Protein AF-0000000080278303 (afdb_homodimer)

Organism: Amycolatopsis orientalis (NCBI:txid31958)

InterPro domains:
  IPR006683 Thioesterase domain [PF03061] (23-104)
  IPR006684 Acyl-CoA thioester hydrolase YbgC/YbaW family [PIRSF003230] (6-136)
  IPR006684 Acyl-CoA thioester hydrolase YbgC/YbaW family [TIGR00051] (12-124)
  IPR029069 HotDog domain superfamily [SSF54637] (7-138)
  IPR050563 4-hydroxybenzoyl-CoA thioesterase [PTHR31793] (6-135)

Solvent-accessible surface area (backbone atoms only — not comparable to full-atom values): 15427 Å² total; per-residue (Å²): 126,84,73,81,82,75,59,80,42,72,40,76,44,66,40,50,70,86,51,35,42,98,86,59,27,50,37,79,33,52,56,52,49,52,52,51,55,43,49,48,53,48,30,28,72,75,50,66,26,60,70,46,23,49,74,55,40,56,30,71,43,74,41,31,41,38,37,40,52,71,44,87,50,40,62,70,38,61,34,35,38,33,33,34,72,68,42,79,58,81,44,34,35,30,36,36,36,39,35,23,48,83,91,44,69,22,32,39,36,42,34,34,33,32,27,18,36,83,84,76,66,42,80,34,66,50,43,69,70,46,49,50,60,57,54,68,64,44,74,80,71,81,126,125,85,74,81,82,74,59,79,43,71,40,77,45,66,40,50,71,87,51,35,43,99,87,61,26,51,37,78,34,53,56,52,51,51,53,51,53,43,49,47,53,46,30,28,73,75,49,67,26,62,70,46,24,47,72,55,41,55,30,72,43,74,41,32,41,38,38,41,51,70,45,87,50,40,64,70,38,62,34,35,39,34,33,34,73,68,43,77,57,83,45,35,35,31,37,37,34,39,35,22,48,82,90,43,69,21,32,39,37,41,32,35,33,31,26,20,36,83,85,77,66,42,82,33,66,49,42,67,70,45,50,49,59,58,56,68,64,45,74,78,71,80,125

Nearest PDB structures (foldseek):
  1z54-assembly1_C  TM=9.390E-01  e=2.830E-10  Thermus thermophilus HB8
  2egi-assembly1_C  TM=9.374E-01  e=1.327E-09  Aquifex aeolicus
  2egi-assembly1_A  TM=9.167E-01  e=1.767E-09  Aquifex aeolicus
  2gf6-assembly2_C  TM=8.754E-01  e=1.327E-09  Saccharolobus solfataricus
  2gf6-assembly1_A  TM=8.863E-01  e=1.981E-09  Saccharolobus solfataricus

pLDDT: mean 94.55, std 10.02, range [37.84, 98.94]

Secondary structure (DSSP, 8-state):
---PPPPSEEEEEEPPGGGB-TTSSB-TTHHHHHHHHHHHHHHHHHHSSHHHHHHTT-EEEEEEEEEEE-S---TT-EEEEEEEEEEE-SSEEEEEEEEEETTEEEEEEEEEEEEE-TTT--B-PPPHHHHHHHHTTS-----/---PPPPSEEEEEEPPGGGB-TTSSB-TTHHHHHHHHHHHHHHHHHHSSHHHHHHTT-EEEEEEEEEEE-S---TT-EEEEEEEEEEE-SSEEEEEEEEEETTEEEEEEEEEEEEE-TTT--B-PPPHHHHHHHHTTS-----

Foldseek 3Di:
DPPDQDFLDKDKDAAAAVQADPVQFGDPVCVVVVVVVVVQVSCCSLQVGPVRCVVQQFDKDWDDKDKDFDATHHHRAMWIKTKAWDADDQFKTKIWIFIDRVVRGGMIMIIIIGRAGPVPRHGDGGPPSSSVSVVVRDPDPDD/DPPDQDFLDKDKDAAAAVQADPVQFGDPVCVVVVVVVVVQVSCCSLQVGPVRCVVQQFDKDWDDKDKDFDATHHHRAMWIKTKAWDADDQFKTKIWIFIDRVVRGGMIMIIIIGRAGPVPRHGDGGDPSSSVSSVVRDPDDPD

Structure (mmCIF, N/CA/C/O backbone):
data_AF-0000000080278303-model_v1
#
loop_
_entity.id
_entity.type
_entity.pdbx_description
1 polymer '4-hydroxybenzoyl-CoA thioesterase'
#
loop_
_atom_site.group_PDB
_atom_site.id
_atom_site.type_symbol
_atom_site.label_atom_id
_atom_site.label_alt_id
_atom_site.label_comp_id
_atom_site.label_asym_id
_atom_site.label_entity_id
_atom_site.label_seq_id
_atom_site.pdbx_PDB_ins_code
_atom_site.Cartn_x
_atom_site.Cartn_y
_atom_site.Cartn_z
_atom_site.occupancy
_atom_site.B_iso_or_equiv
_atom_site.auth_seq_id
_atom_site.auth_comp_id
_atom_site.auth_asym_id
_atom_site.auth_atom_id
_atom_site.pdbx_PDB_model_num
ATOM 1 N N . MET A 1 1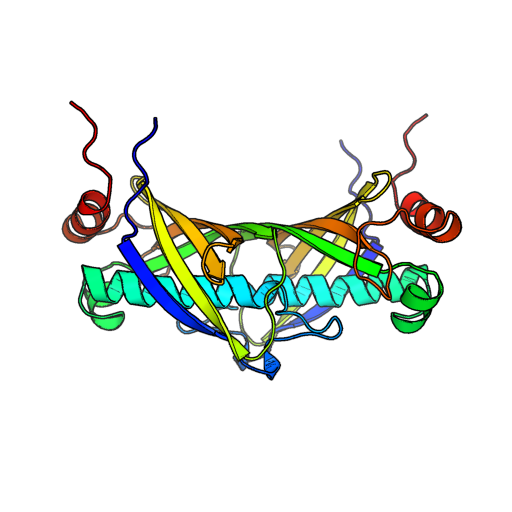 ? 23.609 -18.297 12.891 1 37.84 1 MET A N 1
ATOM 2 C CA . MET A 1 1 ? 23.375 -17.172 11.984 1 37.84 1 MET A CA 1
ATOM 3 C C . MET A 1 1 ? 22.328 -17.531 10.945 1 37.84 1 MET A C 1
ATOM 5 O O . MET A 1 1 ? 22.391 -18.578 10.312 1 37.84 1 MET A O 1
ATOM 9 N N . THR A 1 2 ? 21.156 -17.062 11.086 1 54.25 2 THR A N 1
ATOM 10 C CA . THR A 1 2 ? 20.062 -17.516 10.227 1 54.25 2 THR A CA 1
ATOM 11 C C . THR A 1 2 ? 20.453 -17.406 8.758 1 54.25 2 THR A C 1
ATOM 13 O O . THR A 1 2 ? 20.969 -16.375 8.32 1 54.25 2 THR A O 1
ATOM 16 N N . GLU A 1 3 ? 20.828 -18.406 8.094 1 58.62 3 GLU A N 1
ATOM 17 C CA . GLU A 1 3 ? 21.203 -18.453 6.68 1 58.62 3 GLU A CA 1
ATOM 18 C C . GLU A 1 3 ? 20.344 -17.5 5.859 1 58.62 3 GLU A C 1
ATOM 20 O O . GLU A 1 3 ? 19.141 -17.359 6.109 1 58.62 3 GLU A O 1
ATOM 25 N N . PRO A 1 4 ? 21.031 -16.562 5.098 1 75.19 4 PRO A N 1
ATOM 26 C CA . PRO A 1 4 ? 20.297 -15.602 4.277 1 75.19 4 PRO A CA 1
ATOM 27 C C . PRO A 1 4 ? 19.25 -16.266 3.377 1 75.19 4 PRO A C 1
ATOM 29 O O . PRO A 1 4 ? 19.484 -17.375 2.879 1 75.19 4 PRO A O 1
ATOM 32 N N . ARG A 1 5 ? 18.047 -15.844 3.408 1 81.88 5 ARG A N 1
ATOM 33 C CA . ARG A 1 5 ? 16.969 -16.359 2.553 1 81.88 5 ARG A CA 1
ATOM 34 C C . ARG A 1 5 ? 17.297 -16.125 1.08 1 81.88 5 ARG A C 1
ATOM 36 O O . ARG A 1 5 ? 17.734 -15.047 0.693 1 81.88 5 ARG A O 1
ATOM 43 N N . LYS A 1 6 ? 17.234 -17.172 0.305 1 89.31 6 LYS A N 1
ATOM 44 C CA . LYS A 1 6 ? 17.422 -17.031 -1.137 1 89.31 6 LYS A CA 1
ATOM 45 C C . LYS A 1 6 ? 16.156 -16.531 -1.811 1 89.31 6 LYS A C 1
ATOM 47 O O . LYS A 1 6 ? 15.078 -17.125 -1.637 1 89.31 6 LYS A O 1
ATOM 52 N N . PRO A 1 7 ? 16.312 -15.484 -2.607 1 96.56 7 PRO A N 1
ATOM 53 C CA . PRO A 1 7 ? 15.117 -14.961 -3.266 1 96.56 7 PRO A CA 1
ATOM 54 C C . PRO A 1 7 ? 14.602 -15.883 -4.371 1 96.56 7 PRO A C 1
ATOM 56 O O . PRO A 1 7 ? 15.391 -16.578 -5.016 1 96.56 7 PRO A O 1
ATOM 59 N N . ILE A 1 8 ? 13.273 -15.898 -4.535 1 97.12 8 ILE A N 1
ATOM 60 C CA . ILE A 1 8 ? 12.633 -16.594 -5.648 1 97.12 8 ILE A CA 1
ATOM 61 C C . ILE A 1 8 ? 12.984 -15.898 -6.961 1 97.12 8 ILE A C 1
ATOM 63 O O . ILE A 1 8 ? 13.352 -16.547 -7.938 1 97.12 8 ILE A O 1
ATOM 67 N N . VAL A 1 9 ? 12.828 -14.602 -6.973 1 98 9 VAL A N 1
ATOM 68 C CA . VAL A 1 9 ? 13.188 -13.742 -8.094 1 98 9 VAL A CA 1
ATOM 69 C C . VAL A 1 9 ? 13.805 -12.445 -7.582 1 98 9 VAL A C 1
ATOM 71 O O . VAL A 1 9 ? 13.594 -12.062 -6.426 1 98 9 VAL A O 1
ATOM 74 N N . GLU A 1 10 ? 14.617 -11.828 -8.406 1 98.62 10 GLU A N 1
ATOM 75 C CA . GLU A 1 10 ? 15.109 -10.461 -8.281 1 98.62 10 GLU A CA 1
ATOM 76 C C . GLU A 1 10 ? 14.789 -9.648 -9.531 1 98.62 10 GLU A C 1
ATOM 78 O O . GLU A 1 10 ? 15.477 -9.766 -10.547 1 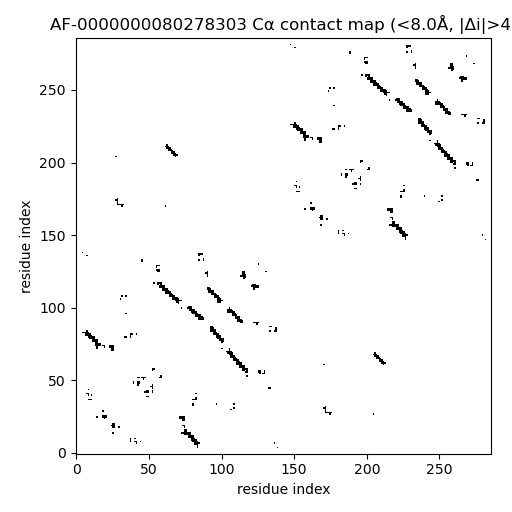98.62 10 GLU A O 1
ATOM 83 N N . MET A 1 11 ? 13.805 -8.875 -9.406 1 98.88 11 MET A N 1
ATOM 84 C CA . MET A 1 11 ? 13.344 -8.117 -10.57 1 98.88 11 MET A CA 1
ATOM 85 C C . MET A 1 11 ? 14 -6.742 -10.617 1 98.88 11 MET A C 1
ATOM 87 O O . MET A 1 11 ? 13.82 -5.938 -9.703 1 98.88 11 MET A O 1
ATOM 91 N N . PRO A 1 12 ? 14.703 -6.43 -11.719 1 98.88 12 PRO A N 1
ATOM 92 C CA . PRO A 1 12 ? 15.219 -5.062 -11.852 1 98.88 12 PRO A CA 1
ATOM 93 C C . PRO A 1 12 ? 14.125 -4.062 -12.242 1 98.88 12 PRO A C 1
ATOM 95 O O . PRO A 1 12 ? 13.188 -4.414 -12.961 1 98.88 12 PRO A O 1
ATOM 98 N N . LEU A 1 13 ? 14.242 -2.916 -11.742 1 98.75 13 LEU A N 1
ATOM 99 C CA . LEU A 1 13 ? 13.281 -1.856 -12.023 1 98.75 13 LEU A CA 1
ATOM 100 C C . LEU A 1 13 ? 13.961 -0.49 -12.008 1 98.75 13 LEU A C 1
ATOM 102 O O . LEU A 1 13 ? 14.719 -0.178 -11.086 1 98.75 13 LEU A O 1
ATOM 106 N N . ARG A 1 14 ? 13.789 0.288 -13.008 1 98.88 14 ARG A N 1
ATOM 107 C CA . ARG A 1 14 ? 14.234 1.679 -13.039 1 98.88 14 ARG A CA 1
ATOM 108 C C . ARG A 1 14 ? 13.07 2.625 -12.742 1 98.88 14 ARG A C 1
ATOM 110 O O . ARG A 1 14 ? 12.031 2.564 -13.398 1 98.88 14 ARG A O 1
ATOM 117 N N . VAL A 1 15 ? 13.273 3.486 -11.766 1 98.94 15 VAL A N 1
ATOM 118 C CA . VAL A 1 15 ? 12.203 4.391 -11.359 1 98.94 15 VAL A CA 1
ATOM 119 C C . VAL A 1 15 ? 11.875 5.352 -12.5 1 98.94 15 VAL A C 1
ATOM 121 O O . VAL A 1 15 ? 12.773 5.965 -13.078 1 98.94 15 VAL A O 1
ATOM 124 N N . ARG A 1 16 ? 10.664 5.512 -12.844 1 98.81 16 ARG A N 1
ATOM 125 C CA . ARG A 1 16 ? 10.195 6.422 -13.883 1 98.81 16 ARG A CA 1
ATOM 126 C C . ARG A 1 16 ? 9.859 7.789 -13.305 1 98.81 16 ARG A C 1
ATOM 128 O O . ARG A 1 16 ? 9.523 7.902 -12.125 1 98.81 16 ARG A O 1
ATOM 135 N N . TYR A 1 17 ? 9.773 8.781 -14.133 1 98.5 17 TYR A N 1
ATOM 136 C CA . TYR A 1 17 ? 9.609 10.164 -13.711 1 98.5 17 TYR A CA 1
ATOM 137 C C . TYR A 1 17 ? 8.258 10.375 -13.055 1 98.5 17 TYR A C 1
ATOM 139 O O . TYR A 1 17 ? 8.164 11.016 -12 1 98.5 17 TYR A O 1
ATOM 147 N N . HIS A 1 18 ? 7.199 9.875 -13.562 1 98.19 18 HIS A N 1
ATOM 148 C CA . HIS A 1 18 ? 5.836 10.141 -13.109 1 98.19 18 HIS A CA 1
ATOM 149 C C . HIS A 1 18 ? 5.531 9.383 -11.82 1 98.19 18 HIS A C 1
ATOM 151 O O . HIS A 1 18 ? 4.457 9.555 -11.242 1 98.19 18 HIS A O 1
ATOM 157 N N . GLU A 1 19 ? 6.445 8.523 -11.383 1 98.75 19 GLU A N 1
ATOM 158 C CA . GLU A 1 19 ? 6.227 7.746 -10.164 1 98.75 19 GLU A CA 1
ATOM 159 C C . GLU A 1 19 ? 6.676 8.516 -8.93 1 98.75 19 GLU A C 1
ATOM 161 O O . GLU A 1 19 ? 6.406 8.102 -7.797 1 98.75 19 GLU A O 1
ATOM 166 N N . CYS A 1 20 ? 7.402 9.648 -9.141 1 98.69 20 CYS A N 1
ATOM 167 C CA . CYS A 1 20 ? 7.852 10.492 -8.039 1 98.69 20 CYS A CA 1
ATOM 168 C C . CYS A 1 20 ? 6.832 11.578 -7.738 1 98.69 20 CYS A C 1
ATOM 170 O O . CYS A 1 20 ? 6.203 12.117 -8.648 1 98.69 20 CYS A O 1
ATOM 172 N N . ASP A 1 21 ? 6.699 11.906 -6.434 1 97.44 21 ASP A N 1
ATOM 173 C CA . ASP A 1 21 ? 5.656 12.852 -6.027 1 97.44 21 ASP A CA 1
ATOM 174 C C . ASP A 1 21 ? 6.25 14.227 -5.727 1 97.44 21 ASP A C 1
ATOM 176 O O . ASP A 1 21 ? 7.379 14.523 -6.121 1 97.44 21 ASP A O 1
ATOM 180 N N . GLY A 1 22 ? 5.418 15.094 -5.121 1 94.31 22 GLY A N 1
ATOM 181 C CA . GLY A 1 22 ? 5.793 16.469 -4.859 1 94.31 22 GLY A CA 1
ATOM 182 C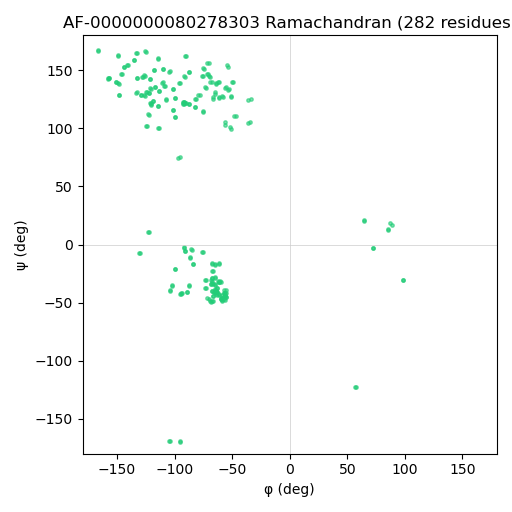 C . GLY A 1 22 ? 6.988 16.609 -3.936 1 94.31 22 GLY A C 1
ATOM 183 O O . GLY A 1 22 ? 7.609 17.672 -3.859 1 94.31 22 GLY A O 1
ATOM 184 N N . GLN A 1 23 ? 7.383 15.57 -3.199 1 95.06 23 GLN A N 1
ATOM 185 C CA . GLN A 1 23 ? 8.539 15.586 -2.314 1 95.06 23 GLN A CA 1
ATOM 186 C C . GLN A 1 23 ? 9.797 15.102 -3.039 1 95.06 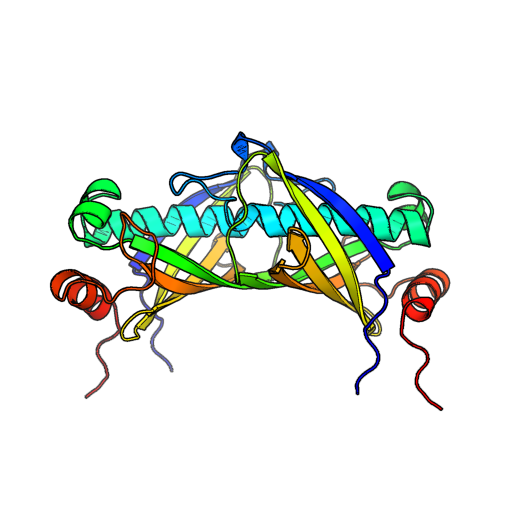23 GLN A C 1
ATOM 188 O O . GLN A 1 23 ? 10.867 15.016 -2.445 1 95.06 23 GLN A O 1
ATOM 193 N N . GLY A 1 24 ? 9.594 14.695 -4.352 1 95.81 24 GLY A N 1
ATOM 194 C CA . GLY A 1 24 ? 10.727 14.336 -5.191 1 95.81 24 GLY A CA 1
ATOM 195 C C . GLY A 1 24 ? 11.148 12.891 -5.027 1 95.81 24 GLY A C 1
ATOM 196 O O . GLY A 1 24 ? 12.258 12.516 -5.418 1 95.81 24 GLY A O 1
ATOM 197 N N . ILE A 1 25 ? 10.375 12.117 -4.422 1 97.62 25 ILE A N 1
ATOM 198 C CA . ILE A 1 25 ? 10.68 10.711 -4.199 1 97.62 25 ILE A CA 1
ATOM 199 C C . ILE A 1 25 ? 9.539 9.844 -4.738 1 97.62 25 ILE A C 1
ATOM 201 O O . ILE A 1 25 ? 8.469 10.359 -5.078 1 97.62 25 ILE A O 1
ATOM 205 N N . VAL A 1 26 ? 9.75 8.547 -4.875 1 98.81 26 VAL A N 1
ATOM 206 C CA . VAL A 1 26 ? 8.711 7.625 -5.32 1 98.81 26 VAL A CA 1
ATOM 207 C C . VAL A 1 26 ? 7.52 7.695 -4.367 1 98.81 26 VAL A C 1
ATOM 209 O O . VAL A 1 26 ? 7.676 7.527 -3.154 1 98.81 26 VAL A O 1
ATOM 212 N N . PHE A 1 27 ? 6.387 7.898 -4.895 1 98.88 27 PHE A N 1
ATOM 213 C CA . PHE A 1 27 ? 5.137 7.914 -4.137 1 98.88 27 PHE A CA 1
ATOM 214 C C . PHE A 1 27 ? 4.883 6.562 -3.484 1 98.88 27 PHE A C 1
ATOM 216 O O . PHE A 1 27 ? 5.121 5.52 -4.094 1 98.88 27 PHE A O 1
ATOM 223 N N . ASN A 1 28 ? 4.398 6.59 -2.287 1 98.69 28 ASN A N 1
ATOM 224 C CA . ASN A 1 28 ? 4.359 5.406 -1.437 1 98.69 28 ASN A CA 1
ATOM 225 C C . ASN A 1 28 ? 3.512 4.301 -2.055 1 98.69 28 ASN A C 1
ATOM 227 O O . ASN A 1 28 ? 3.777 3.115 -1.842 1 98.69 28 ASN A O 1
ATOM 231 N N . ALA A 1 29 ? 2.461 4.625 -2.812 1 98.75 29 ALA A N 1
ATOM 232 C CA . ALA A 1 29 ? 1.566 3.635 -3.408 1 98.75 29 ALA A CA 1
ATOM 233 C C . ALA A 1 29 ? 2.285 2.818 -4.477 1 98.75 29 ALA A C 1
ATOM 235 O O . ALA A 1 29 ? 1.939 1.661 -4.723 1 98.75 29 ALA A O 1
ATOM 236 N N . HIS A 1 30 ? 3.252 3.367 -5.125 1 98.88 30 HIS A N 1
ATOM 237 C CA . HIS A 1 30 ? 3.893 2.711 -6.262 1 98.88 30 HIS A CA 1
ATOM 238 C C . HIS A 1 30 ? 4.648 1.462 -5.824 1 98.88 30 HIS A C 1
ATOM 240 O O . HIS A 1 30 ? 4.832 0.534 -6.613 1 98.88 30 HIS A O 1
ATOM 246 N N . TYR A 1 31 ? 5.02 1.384 -4.57 1 98.94 31 TYR A N 1
ATOM 247 C CA . TYR A 1 31 ? 5.754 0.211 -4.102 1 98.94 31 TYR A CA 1
ATOM 248 C C . TYR A 1 31 ? 4.867 -1.027 -4.121 1 98.94 31 TYR A C 1
ATOM 250 O O . TYR A 1 31 ? 5.348 -2.141 -4.348 1 98.94 31 TYR A O 1
ATOM 258 N N . LEU A 1 32 ? 3.557 -0.871 -3.912 1 98.94 32 LEU A N 1
ATOM 259 C CA . LEU A 1 32 ? 2.645 -1.998 -4.062 1 98.94 32 LEU A CA 1
ATOM 260 C C . LEU A 1 32 ? 2.539 -2.422 -5.523 1 98.94 32 LEU A C 1
ATOM 262 O O . LEU A 1 32 ? 2.377 -3.607 -5.82 1 98.94 32 LEU A O 1
ATOM 266 N N . ALA A 1 33 ? 2.629 -1.471 -6.457 1 98.81 33 ALA A N 1
ATOM 267 C CA . ALA A 1 33 ? 2.662 -1.82 -7.875 1 98.81 33 ALA A CA 1
ATOM 268 C C . ALA A 1 33 ? 3.947 -2.562 -8.227 1 98.81 33 ALA A C 1
ATOM 270 O O . ALA A 1 33 ? 3.928 -3.518 -9.008 1 98.81 33 ALA A O 1
ATOM 271 N N . TYR A 1 34 ? 5.066 -2.125 -7.648 1 98.94 34 TYR A N 1
ATOM 272 C CA . TYR A 1 34 ? 6.348 -2.775 -7.895 1 98.94 34 TYR A CA 1
ATOM 273 C C . TYR A 1 34 ? 6.305 -4.242 -7.48 1 98.94 34 TYR A C 1
ATOM 275 O O . TYR A 1 34 ? 6.723 -5.121 -8.234 1 98.94 34 TYR A O 1
ATOM 283 N N . VAL A 1 35 ? 5.777 -4.5 -6.277 1 98.88 35 VAL A N 1
ATOM 284 C CA . VAL A 1 35 ? 5.824 -5.875 -5.789 1 98.88 35 VAL A CA 1
ATOM 285 C C . VAL A 1 35 ? 4.809 -6.727 -6.551 1 98.88 35 VAL A C 1
ATOM 287 O O . VAL A 1 35 ? 5.031 -7.922 -6.762 1 98.88 35 VAL A O 1
ATOM 290 N N . ASP A 1 36 ? 3.76 -6.094 -6.949 1 98.75 36 ASP A N 1
ATOM 291 C CA . ASP A 1 36 ? 2.83 -6.793 -7.832 1 98.75 36 ASP A CA 1
ATOM 292 C C . ASP A 1 36 ? 3.523 -7.25 -9.109 1 98.75 36 ASP A C 1
ATOM 294 O O . ASP A 1 36 ? 3.363 -8.398 -9.539 1 98.75 36 ASP A O 1
ATOM 298 N N . MET A 1 37 ? 4.258 -6.355 -9.75 1 98.69 37 MET A N 1
ATOM 299 C CA . MET A 1 37 ? 5.02 -6.703 -10.945 1 98.69 37 MET A CA 1
ATOM 300 C C . MET A 1 37 ? 5.957 -7.875 -10.672 1 98.69 37 MET A C 1
ATOM 302 O O . MET A 1 37 ? 6.074 -8.781 -11.492 1 98.69 37 MET A O 1
ATOM 306 N N . ALA A 1 38 ? 6.586 -7.859 -9.539 1 98.88 38 ALA A N 1
ATOM 307 C CA . ALA A 1 38 ? 7.52 -8.93 -9.18 1 98.88 38 ALA A CA 1
ATOM 308 C C . ALA A 1 38 ? 6.793 -10.258 -9.031 1 98.88 38 ALA A C 1
ATOM 310 O O . ALA A 1 38 ? 7.359 -11.32 -9.328 1 98.88 38 ALA A O 1
ATOM 311 N N . MET A 1 39 ? 5.582 -10.258 -8.555 1 98.44 39 MET A N 1
ATOM 312 C CA . MET A 1 39 ? 4.801 -11.492 -8.438 1 98.44 39 MET A CA 1
ATOM 313 C C . MET A 1 39 ? 4.574 -12.125 -9.805 1 98.44 39 MET A C 1
ATOM 315 O O . MET A 1 39 ? 4.516 -13.352 -9.914 1 98.44 39 MET A O 1
ATOM 319 N N . PHE A 1 40 ? 4.473 -11.281 -10.836 1 98.19 40 PHE A N 1
ATOM 320 C CA . PHE A 1 40 ? 4.336 -11.844 -12.18 1 98.19 40 PHE A CA 1
ATOM 321 C C . PHE A 1 40 ? 5.613 -12.57 -12.594 1 98.19 40 PHE A C 1
ATOM 323 O O . PHE A 1 40 ? 5.559 -13.578 -13.297 1 98.19 40 PHE A O 1
ATOM 330 N N . ASP A 1 41 ? 6.754 -12.086 -12.156 1 98.38 41 ASP A N 1
ATOM 331 C CA . ASP A 1 41 ? 8 -12.812 -12.375 1 98.38 41 ASP A CA 1
ATOM 332 C C . ASP A 1 41 ? 8 -14.148 -11.633 1 98.38 41 ASP A C 1
ATOM 334 O O . ASP A 1 41 ? 8.539 -15.141 -12.133 1 98.38 41 ASP A O 1
ATOM 338 N N . VAL A 1 42 ? 7.465 -14.172 -10.43 1 98.25 42 VAL A N 1
ATOM 339 C CA . VAL A 1 42 ? 7.336 -15.414 -9.68 1 98.25 42 VAL A CA 1
ATOM 340 C C . VAL A 1 42 ? 6.484 -16.406 -10.469 1 98.25 42 VAL A C 1
ATOM 342 O O . VAL A 1 42 ? 6.859 -17.578 -10.625 1 98.25 42 VAL A O 1
ATOM 345 N N . GLU A 1 43 ? 5.371 -15.938 -10.992 1 97.75 43 GLU A N 1
ATOM 346 C CA . GLU A 1 43 ? 4.5 -16.797 -11.781 1 97.75 43 GLU A CA 1
ATOM 347 C C . GLU A 1 43 ? 5.219 -17.328 -13.023 1 97.75 43 GLU A C 1
ATOM 349 O O . GLU A 1 43 ? 5.047 -18.484 -13.398 1 97.75 43 GLU A O 1
ATOM 354 N N . LYS A 1 44 ? 5.941 -16.406 -13.664 1 98 44 LYS A N 1
ATOM 355 C CA . LYS A 1 44 ? 6.738 -16.828 -14.812 1 98 44 LYS A CA 1
ATOM 356 C C . LYS A 1 44 ? 7.711 -17.938 -14.422 1 98 44 LYS A C 1
ATOM 358 O O . LYS A 1 44 ? 7.852 -18.922 -15.148 1 98 44 LYS A O 1
ATOM 363 N N . THR A 1 45 ? 8.328 -17.828 -13.305 1 96.94 45 THR A N 1
ATOM 364 C CA . THR A 1 45 ? 9.289 -18.797 -12.797 1 96.94 45 THR A CA 1
ATOM 365 C C . THR A 1 45 ? 8.602 -20.125 -12.492 1 96.94 45 THR A C 1
ATOM 367 O O . THR A 1 45 ? 9.125 -21.188 -12.812 1 96.94 45 THR A O 1
ATOM 370 N N . LEU A 1 46 ? 7.469 -20.047 -11.945 1 97.12 46 LEU A N 1
ATOM 371 C CA . LEU A 1 46 ? 6.805 -21.25 -11.445 1 97.12 46 LEU A CA 1
ATOM 372 C C . LEU A 1 46 ? 5.984 -21.922 -12.539 1 97.12 46 LEU A C 1
ATOM 374 O O . LEU A 1 46 ? 5.918 -23.156 -12.609 1 97.12 46 LEU A O 1
ATOM 378 N N . PHE A 1 47 ? 5.406 -21.078 -13.406 1 97.5 47 PHE A N 1
ATOM 379 C CA . PHE A 1 47 ? 4.395 -21.641 -14.297 1 97.5 47 PHE A CA 1
ATOM 380 C C . PHE A 1 47 ? 4.672 -21.234 -15.742 1 97.5 47 PHE A C 1
ATOM 382 O O . PHE A 1 47 ? 3.965 -21.672 -16.656 1 97.5 47 PHE A O 1
ATOM 389 N N . GLY A 1 48 ? 5.609 -20.375 -15.945 1 98 48 GLY A N 1
ATOM 390 C CA . GLY A 1 48 ? 5.996 -19.969 -17.281 1 98 48 GLY A CA 1
ATOM 391 C C . GLY A 1 48 ? 5.371 -18.656 -17.703 1 98 48 GLY A C 1
ATOM 392 O O . GLY A 1 48 ? 5.895 -17.969 -18.578 1 98 48 GLY A O 1
ATOM 393 N N . SER A 1 49 ? 4.156 -18.344 -17.203 1 98 49 SER A N 1
ATOM 394 C CA . SER A 1 49 ? 3.465 -17.094 -17.469 1 98 49 SER A CA 1
ATOM 395 C C . SER A 1 49 ? 2.289 -16.891 -16.516 1 98 49 SER A C 1
ATOM 397 O O . SER A 1 49 ? 1.897 -17.828 -15.805 1 98 49 SER A O 1
ATOM 399 N N . HIS A 1 50 ? 1.796 -15.664 -16.531 1 96.75 50 HIS A N 1
ATOM 400 C CA . HIS A 1 50 ? 0.57 -15.398 -15.789 1 96.75 50 HIS A CA 1
ATOM 401 C C . HIS A 1 50 ? -0.601 -16.188 -16.359 1 96.75 50 HIS A C 1
ATOM 403 O O . HIS A 1 50 ? -1.384 -16.781 -15.602 1 96.75 50 HIS A O 1
ATOM 409 N N . LYS A 1 51 ? -0.707 -16.234 -17.672 1 96.25 51 LYS A N 1
ATOM 410 C CA . LYS A 1 51 ? -1.761 -17 -18.328 1 96.25 51 LYS A CA 1
ATOM 411 C C . LYS A 1 51 ? -1.727 -18.469 -17.891 1 96.25 51 LYS A C 1
ATOM 413 O O . LYS A 1 51 ? -2.762 -19.047 -17.562 1 96.25 51 LYS A O 1
ATOM 418 N N . ASN A 1 52 ? -0.541 -19.062 -17.906 1 97.19 52 ASN A N 1
ATOM 419 C CA . ASN A 1 52 ? -0.383 -20.453 -17.484 1 97.19 52 ASN A CA 1
ATOM 420 C C . ASN A 1 52 ? -0.733 -20.641 -16.016 1 97.19 52 ASN A C 1
ATOM 422 O O . ASN A 1 52 ? -1.319 -21.656 -15.625 1 97.19 52 ASN A O 1
ATOM 426 N N . ALA A 1 53 ? -0.301 -19.672 -15.188 1 96.5 53 ALA A N 1
ATOM 427 C CA . ALA A 1 53 ? -0.647 -19.719 -13.773 1 96.5 53 ALA A CA 1
ATOM 428 C C . ALA A 1 53 ? -2.158 -19.812 -13.578 1 96.5 53 ALA A C 1
ATOM 430 O O . ALA A 1 53 ? -2.641 -20.656 -12.812 1 96.5 53 ALA A O 1
ATOM 431 N N . LEU A 1 54 ? -2.924 -19.016 -14.305 1 95.06 54 LEU A N 1
ATOM 432 C CA . LEU A 1 54 ? -4.383 -19.016 -14.227 1 95.06 54 LEU A CA 1
ATOM 433 C C . LEU A 1 54 ? -4.941 -20.359 -14.695 1 95.06 54 LEU A C 1
ATOM 435 O O . LEU A 1 54 ? -5.863 -20.906 -14.078 1 95.06 54 LEU A O 1
ATOM 439 N N . GLU A 1 55 ? -4.348 -20.875 -15.742 1 95 55 GLU A N 1
ATOM 440 C CA . GLU A 1 55 ? -4.797 -22.156 -16.281 1 95 55 GLU A CA 1
ATOM 441 C C . GLU A 1 55 ? -4.562 -23.297 -15.297 1 95 55 GLU A C 1
ATOM 443 O O . GLU A 1 55 ? -5.312 -24.266 -15.281 1 95 55 GLU A O 1
ATOM 448 N N . HIS A 1 56 ? -3.566 -23.125 -14.484 1 95.19 56 HIS A N 1
ATOM 449 C CA . HIS A 1 56 ? -3.244 -24.141 -13.484 1 95.19 56 HIS A CA 1
ATOM 450 C C . HIS A 1 56 ? -4.082 -23.953 -12.227 1 95.19 56 HIS A C 1
ATOM 452 O O . HIS A 1 56 ? -3.955 -24.734 -11.273 1 95.19 56 HIS A O 1
ATOM 458 N N . GLY A 1 57 ? -4.871 -22.844 -12.227 1 93.88 57 GLY A N 1
ATOM 459 C CA . GLY A 1 57 ? -5.719 -22.609 -11.07 1 93.88 57 GLY A CA 1
ATOM 460 C C . GLY A 1 57 ? -5.02 -21.812 -9.977 1 93.88 57 GLY A C 1
ATOM 461 O O . GLY A 1 57 ? -5.406 -21.891 -8.805 1 93.88 57 GLY A O 1
ATOM 462 N N . ALA A 1 58 ? -3.975 -21.188 -10.336 1 93.94 58 ALA A N 1
ATOM 463 C CA . ALA A 1 58 ? -3.23 -20.359 -9.391 1 93.94 58 ALA A CA 1
ATOM 464 C C . ALA A 1 58 ? -3.65 -18.906 -9.484 1 93.94 58 ALA A C 1
ATOM 466 O O . ALA A 1 58 ? -2.965 -18.094 -10.109 1 93.94 58 ALA A O 1
ATOM 467 N N . ASP A 1 59 ? -4.789 -18.5 -8.977 1 95.88 59 ASP A N 1
ATOM 468 C CA . ASP A 1 59 ? -5.191 -17.109 -8.883 1 95.88 59 ASP A CA 1
ATOM 469 C C . ASP A 1 59 ? -5.215 -16.641 -7.43 1 95.88 59 ASP A C 1
ATOM 471 O O . ASP A 1 59 ? -5.531 -17.406 -6.523 1 95.88 59 ASP A O 1
ATOM 475 N N . LEU A 1 60 ? -4.75 -15.469 -7.266 1 97.44 60 LEU A N 1
ATOM 476 C CA . LEU A 1 60 ? -4.547 -14.914 -5.934 1 97.44 60 LEU A CA 1
ATOM 477 C C . LEU A 1 60 ? -5.215 -13.547 -5.812 1 97.44 60 LEU A C 1
ATOM 479 O O . LEU A 1 60 ? -5.219 -12.766 -6.762 1 97.44 60 LEU A O 1
ATOM 483 N N . VAL A 1 61 ? -5.742 -13.258 -4.672 1 97.75 61 VAL A N 1
ATOM 484 C CA . VAL A 1 61 ? -6.145 -11.906 -4.309 1 97.75 61 VAL A CA 1
ATOM 485 C C . VAL A 1 61 ? -5.344 -11.438 -3.094 1 97.75 61 VAL A C 1
ATOM 487 O O . VAL A 1 61 ? -4.871 -12.25 -2.301 1 97.75 61 VAL A O 1
ATOM 490 N N . VAL A 1 62 ? -5.133 -10.188 -3.023 1 98.69 62 VAL A N 1
ATOM 491 C CA . VAL A 1 62 ? -4.43 -9.602 -1.887 1 98.69 62 VAL A CA 1
ATOM 492 C C . VAL A 1 62 ? -5.395 -9.414 -0.72 1 98.69 62 VAL A C 1
ATOM 494 O O . VAL A 1 62 ? -6.422 -8.742 -0.86 1 98.69 62 VAL A O 1
ATOM 497 N N . ALA A 1 63 ? -5.051 -9.961 0.409 1 98.69 63 ALA A N 1
ATOM 498 C CA . ALA A 1 63 ? -5.895 -9.844 1.596 1 98.69 63 ALA A CA 1
ATOM 499 C C . ALA A 1 63 ? -5.34 -8.797 2.561 1 98.69 63 ALA A C 1
ATOM 501 O O . ALA A 1 63 ? -6.098 -8.141 3.281 1 98.69 63 ALA A O 1
ATOM 502 N N . GLU A 1 64 ? -4.066 -8.719 2.625 1 98.88 64 GLU A N 1
ATOM 503 C CA . GLU A 1 64 ? -3.379 -7.801 3.529 1 98.88 64 GLU A CA 1
ATOM 504 C C . GLU A 1 64 ? -2.023 -7.383 2.967 1 98.88 64 GLU A C 1
ATOM 506 O O . GLU A 1 64 ? -1.312 -8.195 2.375 1 98.88 64 GLU A O 1
ATOM 511 N N . SER A 1 65 ? -1.681 -6.164 3.111 1 98.94 65 SER A N 1
ATOM 512 C CA . SER A 1 65 ? -0.35 -5.668 2.771 1 98.94 65 SER A CA 1
ATOM 513 C C . SER A 1 65 ? 0.214 -4.789 3.883 1 98.94 65 SER A C 1
ATOM 515 O O . SER A 1 65 ? -0.459 -3.875 4.359 1 98.94 65 SER A O 1
ATOM 517 N N . ASN A 1 66 ? 1.412 -5.047 4.285 1 98.94 66 ASN A N 1
ATOM 518 C CA . ASN A 1 66 ? 2.148 -4.242 5.258 1 98.94 66 ASN A CA 1
ATOM 519 C C . ASN A 1 66 ? 3.449 -3.705 4.672 1 98.94 66 ASN A C 1
ATOM 521 O O . ASN A 1 66 ? 4.281 -4.477 4.188 1 98.94 66 ASN A O 1
ATOM 525 N N . LEU A 1 67 ? 3.602 -2.412 4.668 1 98.94 67 LEU A N 1
ATOM 526 C CA . LEU A 1 67 ? 4.785 -1.767 4.109 1 98.94 67 LEU A CA 1
ATOM 527 C C . LEU A 1 67 ? 5.547 -1.001 5.188 1 98.94 67 LEU A C 1
ATOM 529 O O . LEU A 1 67 ? 4.938 -0.329 6.023 1 98.94 67 LEU A O 1
ATOM 533 N N . ARG A 1 68 ? 6.816 -1.146 5.191 1 98.94 68 ARG A N 1
ATOM 534 C CA . ARG A 1 68 ? 7.734 -0.308 5.961 1 98.94 68 ARG A CA 1
ATOM 535 C C . ARG A 1 68 ? 8.695 0.434 5.043 1 98.94 68 ARG A C 1
ATOM 537 O O . ARG A 1 68 ? 9.398 -0.186 4.242 1 98.94 68 ARG A O 1
ATOM 544 N N . TYR A 1 69 ? 8.711 1.729 5.145 1 98.81 69 TYR A N 1
ATOM 545 C CA . TYR A 1 69 ? 9.539 2.576 4.293 1 98.81 69 TYR A CA 1
ATOM 546 C C . TYR A 1 69 ? 10.797 3.027 5.031 1 98.81 69 TYR A C 1
ATOM 548 O O . TYR A 1 69 ? 10.719 3.814 5.977 1 98.81 69 TYR A O 1
ATOM 556 N N . HIS A 1 70 ? 11.922 2.617 4.566 1 98.31 70 HIS A N 1
ATOM 557 C CA . HIS A 1 70 ? 13.172 2.85 5.289 1 98.31 70 HIS A CA 1
ATOM 558 C C . HIS A 1 70 ? 13.977 3.971 4.648 1 98.31 70 HIS A C 1
ATOM 560 O O . HIS A 1 70 ? 14.648 4.734 5.344 1 98.31 70 HIS A O 1
ATOM 566 N N . ALA A 1 71 ? 14 4.023 3.342 1 97.81 71 ALA A N 1
ATOM 567 C CA . ALA A 1 71 ? 14.742 5.023 2.582 1 97.81 71 ALA A CA 1
ATOM 568 C C . ALA A 1 71 ? 14.008 5.395 1.297 1 97.81 71 ALA A C 1
ATOM 570 O O . ALA A 1 71 ? 13.367 4.543 0.675 1 97.81 71 ALA A O 1
ATOM 571 N N . PRO A 1 72 ? 14.148 6.629 0.918 1 97.5 72 PRO A N 1
ATOM 572 C CA . PRO A 1 72 ? 13.445 7.039 -0.302 1 97.5 72 PRO A CA 1
ATOM 573 C C . PRO A 1 72 ? 14.117 6.512 -1.57 1 97.5 72 PRO A C 1
ATOM 575 O O . PRO A 1 72 ? 15.305 6.195 -1.56 1 97.5 72 PRO A O 1
ATOM 578 N N . CYS A 1 73 ? 13.32 6.316 -2.596 1 98.69 73 CYS A N 1
ATOM 579 C CA . CYS A 1 73 ? 13.781 6.07 -3.957 1 98.69 73 CYS A CA 1
ATOM 580 C C . CYS A 1 73 ? 13.469 7.254 -4.863 1 98.69 73 CYS A C 1
ATOM 582 O O . CYS A 1 73 ? 12.484 7.969 -4.637 1 98.69 73 CYS A O 1
ATOM 584 N N . ARG A 1 74 ? 14.289 7.461 -5.895 1 98.69 74 ARG A N 1
ATOM 585 C CA . ARG A 1 74 ? 14.164 8.656 -6.723 1 98.69 74 ARG A CA 1
ATOM 586 C C . ARG A 1 74 ? 14.203 8.297 -8.203 1 98.69 74 ARG A C 1
ATOM 588 O O . ARG A 1 74 ? 14.617 7.195 -8.57 1 98.69 74 ARG A O 1
ATOM 595 N N . TYR A 1 75 ? 13.789 9.273 -8.961 1 98.81 75 TYR A N 1
ATOM 596 C CA . TYR A 1 75 ? 13.758 9.125 -10.414 1 98.81 75 TYR A CA 1
ATOM 597 C C . TYR A 1 75 ? 15.094 8.602 -10.938 1 98.81 75 TYR A C 1
ATOM 599 O O . TYR A 1 75 ? 16.156 9.008 -10.469 1 98.81 75 TYR A O 1
ATOM 607 N N . ASP A 1 76 ? 14.977 7.727 -11.875 1 98.81 76 ASP A N 1
ATOM 608 C CA . ASP A 1 76 ? 16.078 7.199 -12.68 1 98.81 76 ASP A CA 1
ATOM 609 C C . ASP A 1 76 ? 16.953 6.258 -11.859 1 98.81 76 ASP A C 1
ATOM 611 O O . ASP A 1 76 ? 17.891 5.66 -12.391 1 98.81 76 ASP A O 1
ATOM 615 N N . GLU A 1 77 ? 16.672 6.102 -10.602 1 98.88 77 GLU A N 1
ATOM 616 C CA . GLU A 1 77 ? 17.422 5.141 -9.789 1 98.88 77 GLU A CA 1
ATOM 617 C C . GLU A 1 77 ? 17.078 3.707 -10.18 1 98.88 77 GLU A C 1
ATOM 619 O O . GLU A 1 77 ? 15.953 3.42 -10.586 1 98.88 77 GLU A O 1
ATOM 624 N N . GLU A 1 78 ? 18.094 2.879 -10.102 1 98.88 78 GLU A N 1
ATOM 625 C CA . GLU A 1 78 ? 17.938 1.451 -10.367 1 98.88 78 GLU A CA 1
ATOM 626 C C . GLU A 1 78 ? 17.641 0.682 -9.086 1 98.88 78 GLU A C 1
ATOM 628 O O . GLU A 1 78 ? 18.422 0.724 -8.133 1 98.88 78 GLU A O 1
ATOM 633 N N . LEU A 1 79 ? 16.531 -0.015 -9.07 1 98.94 79 LEU A N 1
ATOM 634 C CA . LEU A 1 79 ? 16.094 -0.809 -7.93 1 98.94 79 LEU A CA 1
ATOM 635 C C . LEU A 1 79 ? 16.094 -2.297 -8.273 1 98.94 79 LEU A C 1
ATOM 637 O O . LEU A 1 79 ? 16.156 -2.668 -9.445 1 98.94 79 LEU A O 1
ATOM 641 N N . VAL A 1 80 ? 16.125 -3.096 -7.25 1 98.94 80 VAL A N 1
ATOM 642 C CA . VAL A 1 80 ? 15.859 -4.527 -7.355 1 98.94 80 VAL A CA 1
ATOM 643 C C . VAL A 1 80 ? 14.75 -4.922 -6.379 1 98.94 80 VAL A C 1
ATOM 645 O O . VAL A 1 80 ? 14.805 -4.57 -5.195 1 98.94 80 VAL A O 1
ATOM 648 N N . ILE A 1 81 ? 13.758 -5.574 -6.828 1 98.94 81 ILE A N 1
ATOM 649 C CA . ILE A 1 81 ? 12.711 -6.145 -5.988 1 98.94 81 ILE A CA 1
ATOM 650 C C . ILE A 1 81 ? 12.969 -7.633 -5.77 1 98.94 81 ILE A C 1
ATOM 652 O O . ILE A 1 81 ? 12.82 -8.438 -6.691 1 98.94 81 ILE A O 1
ATOM 656 N N . ALA A 1 82 ? 13.336 -7.953 -4.559 1 98.81 82 ALA A N 1
ATOM 657 C CA . ALA A 1 82 ? 13.555 -9.352 -4.195 1 98.81 82 ALA A CA 1
ATOM 658 C C . ALA A 1 82 ? 12.305 -9.953 -3.549 1 98.81 82 ALA A C 1
ATOM 660 O O . ALA A 1 82 ? 11.656 -9.305 -2.727 1 98.81 82 ALA A O 1
ATOM 661 N N . VAL A 1 83 ? 11.992 -11.211 -3.928 1 98.69 83 VAL A N 1
ATOM 662 C CA . VAL A 1 83 ? 10.758 -11.852 -3.488 1 98.69 83 VAL A CA 1
ATOM 663 C C . VAL A 1 83 ? 11.078 -13.133 -2.719 1 98.69 83 VAL A C 1
ATOM 665 O O . VAL A 1 83 ? 11.891 -13.945 -3.166 1 98.69 83 VAL A O 1
ATOM 668 N N . PHE A 1 84 ? 10.43 -13.289 -1.604 1 97.44 84 PHE A N 1
ATOM 669 C CA . PHE A 1 84 ? 10.609 -14.469 -0.763 1 97.44 84 PHE A CA 1
ATOM 670 C C . PHE A 1 84 ? 9.266 -15.047 -0.345 1 97.44 84 PHE A C 1
ATOM 672 O O . PHE A 1 84 ? 8.32 -14.305 -0.083 1 97.44 84 PHE A O 1
ATOM 679 N N . LEU A 1 85 ? 9.188 -16.375 -0.269 1 97.06 85 LEU A N 1
ATOM 680 C CA . LEU A 1 85 ? 8.023 -16.984 0.352 1 97.06 85 LEU A CA 1
ATOM 681 C C . LEU A 1 85 ? 8.156 -17 1.871 1 97.06 85 LEU A C 1
ATOM 683 O O . LEU A 1 85 ? 9.07 -17.609 2.416 1 97.06 85 LEU A O 1
ATOM 687 N N . GLY A 1 86 ? 7.273 -16.344 2.516 1 96 86 GLY A N 1
ATOM 688 C CA . GLY A 1 86 ? 7.32 -16.25 3.965 1 96 86 GLY A CA 1
ATOM 689 C C . GLY A 1 86 ? 6.566 -17.375 4.656 1 96 86 GLY A C 1
ATOM 690 O O . GLY A 1 86 ? 7.012 -17.891 5.684 1 96 86 GLY A O 1
ATOM 691 N N . HIS A 1 87 ? 5.457 -17.703 4.125 1 96.56 87 HIS A N 1
ATOM 692 C CA . HIS A 1 87 ? 4.586 -18.719 4.707 1 96.56 87 HIS A CA 1
ATOM 693 C C . HIS A 1 87 ? 3.641 -19.297 3.658 1 96.56 87 HIS A C 1
ATOM 695 O O . HIS A 1 87 ? 3.201 -18.578 2.75 1 96.56 87 HIS A O 1
ATOM 701 N N . LEU A 1 88 ? 3.408 -20.531 3.766 1 96.38 88 LEU A N 1
ATOM 702 C CA . LEU A 1 88 ? 2.42 -21.188 2.92 1 96.38 88 LEU A CA 1
ATOM 703 C C . LEU A 1 88 ? 1.357 -21.891 3.766 1 96.38 88 LEU A C 1
ATOM 705 O O . LEU A 1 88 ? 1.659 -22.828 4.496 1 96.38 88 LEU A O 1
ATOM 709 N N . GLY A 1 89 ? 0.157 -21.359 3.699 1 94.75 89 GLY A N 1
ATOM 710 C CA . GLY A 1 89 ? -0.983 -22 4.336 1 94.75 89 GLY A CA 1
ATOM 711 C C . GLY A 1 89 ? -1.779 -22.875 3.389 1 94.75 89 GLY A C 1
ATOM 712 O O . GLY A 1 89 ? -1.317 -23.203 2.291 1 94.75 89 GLY A O 1
ATOM 713 N N . THR A 1 90 ? -2.988 -23.344 3.83 1 93.12 90 THR A N 1
ATOM 714 C CA . THR A 1 90 ? -3.84 -24.203 3.012 1 93.12 90 THR A CA 1
ATOM 715 C C . THR A 1 90 ? -4.438 -23.406 1.85 1 93.12 90 THR A C 1
ATOM 717 O O . THR A 1 90 ? -4.426 -23.875 0.707 1 93.12 90 THR A O 1
ATOM 720 N N . THR A 1 91 ? -4.953 -22.219 2.182 1 96.12 91 THR A N 1
ATOM 721 C CA . THR A 1 91 ? -5.625 -21.438 1.145 1 96.12 91 THR A CA 1
ATOM 722 C C . THR A 1 91 ? -4.977 -20.062 0.993 1 96.12 91 THR A C 1
ATOM 724 O O . THR A 1 91 ? -5.559 -19.156 0.39 1 96.12 91 THR A O 1
ATOM 727 N N . SER A 1 92 ? -3.799 -19.906 1.652 1 97.81 92 SER A N 1
ATOM 728 C CA . SER A 1 92 ? -3.162 -18.594 1.614 1 97.81 92 SER A CA 1
ATOM 729 C C . SER A 1 92 ? -1.643 -18.703 1.682 1 97.81 92 SER A C 1
ATOM 731 O O . SER A 1 92 ? -1.113 -19.766 2.016 1 97.81 92 SER A O 1
ATOM 733 N N . LEU A 1 93 ? -0.985 -17.641 1.302 1 97.25 93 LEU A N 1
ATOM 734 C CA . LEU A 1 93 ? 0.459 -17.547 1.489 1 97.25 93 LEU A CA 1
ATOM 735 C C . LEU A 1 93 ? 0.871 -16.125 1.837 1 97.25 93 LEU A C 1
ATOM 737 O O . LEU A 1 93 ? 0.125 -15.172 1.578 1 97.25 93 LEU A O 1
ATOM 741 N N . ILE A 1 94 ? 1.979 -16.016 2.547 1 98.56 94 ILE A N 1
ATOM 742 C CA . ILE A 1 94 ? 2.611 -14.742 2.844 1 98.56 94 ILE A CA 1
ATOM 743 C C . ILE A 1 94 ? 3.889 -14.594 2.021 1 98.56 94 ILE A C 1
ATOM 745 O O . ILE A 1 94 ? 4.754 -15.469 2.045 1 98.56 94 ILE A O 1
ATOM 749 N N . VAL A 1 95 ? 3.957 -13.547 1.306 1 98.62 95 VAL A N 1
ATOM 750 C CA . VAL A 1 95 ? 5.137 -13.234 0.501 1 98.62 95 VAL A CA 1
ATOM 751 C C . VAL A 1 95 ? 5.82 -11.984 1.053 1 98.62 95 VAL A C 1
ATOM 753 O O . VAL A 1 95 ? 5.164 -10.977 1.324 1 98.62 95 VAL A O 1
ATOM 756 N N . ASP A 1 96 ? 7.09 -12.078 1.213 1 98.62 96 ASP A N 1
ATOM 757 C CA . ASP A 1 96 ? 7.93 -10.961 1.638 1 98.62 96 ASP A CA 1
ATOM 758 C C . ASP A 1 96 ? 8.664 -10.344 0.45 1 98.62 96 ASP A C 1
ATOM 760 O O . ASP A 1 96 ? 9.234 -11.062 -0.374 1 98.62 96 ASP A O 1
ATOM 764 N N . PHE A 1 97 ? 8.641 -9.055 0.392 1 98.88 97 PHE A N 1
ATOM 765 C CA . PHE A 1 97 ? 9.359 -8.328 -0.648 1 98.88 97 PHE A CA 1
ATOM 766 C C . PHE A 1 97 ? 10.367 -7.367 -0.037 1 98.88 97 PHE A C 1
ATOM 768 O O . PHE A 1 97 ? 10.094 -6.727 0.979 1 98.88 97 PHE A O 1
ATOM 775 N N . GLU A 1 98 ? 11.461 -7.246 -0.656 1 98.88 98 GLU A N 1
ATOM 776 C CA . GLU A 1 98 ? 12.461 -6.215 -0.373 1 98.88 98 GLU A CA 1
ATOM 777 C C . GLU A 1 98 ? 12.719 -5.348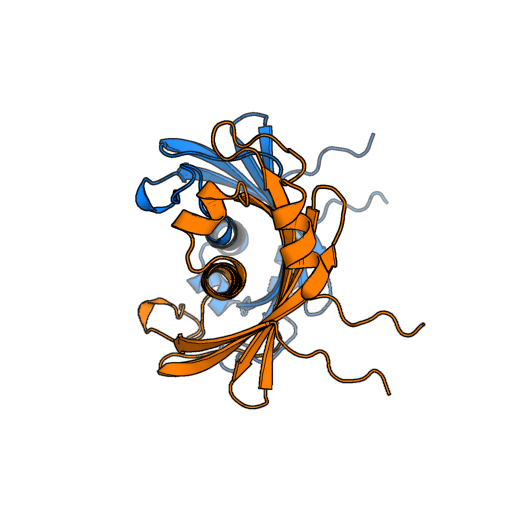 -1.602 1 98.88 98 GLU A C 1
ATOM 779 O O . GLU A 1 98 ? 13.078 -5.859 -2.664 1 98.88 98 GLU A O 1
ATOM 784 N N . VAL A 1 99 ? 12.484 -4.102 -1.52 1 98.94 99 VAL A N 1
ATOM 785 C CA . VAL A 1 99 ? 12.898 -3.127 -2.525 1 98.94 99 VAL A CA 1
ATOM 786 C C . VAL A 1 99 ? 14.266 -2.557 -2.162 1 98.94 99 VAL A C 1
ATOM 788 O O . VAL A 1 99 ? 14.414 -1.895 -1.133 1 98.94 99 VAL A O 1
ATOM 791 N N . ARG A 1 100 ? 15.164 -2.738 -3.035 1 98.88 100 ARG A N 1
ATOM 792 C CA . ARG A 1 100 ? 16.531 -2.367 -2.717 1 98.88 100 ARG A CA 1
ATOM 793 C C . ARG A 1 100 ? 17.109 -1.43 -3.773 1 98.88 100 ARG A C 1
ATOM 795 O O . ARG A 1 100 ? 16.812 -1.569 -4.961 1 98.88 100 ARG A O 1
ATOM 802 N N . ARG A 1 101 ? 17.906 -0.561 -3.385 1 98.81 101 ARG A N 1
ATOM 803 C CA . ARG A 1 101 ? 18.797 0.259 -4.191 1 98.81 101 ARG A CA 1
ATOM 804 C C . ARG A 1 101 ? 20.25 -0.067 -3.893 1 98.81 101 ARG A C 1
ATOM 806 O O . ARG A 1 101 ? 20.828 0.445 -2.926 1 98.81 101 ARG A O 1
ATOM 813 N N . GLY A 1 102 ? 20.859 -0.875 -4.797 1 97.69 102 GLY A N 1
ATOM 814 C CA . GLY A 1 102 ? 22.141 -1.456 -4.391 1 97.69 102 GLY A CA 1
ATOM 815 C C . GLY A 1 102 ? 22.031 -2.258 -3.105 1 97.69 102 GLY A C 1
ATOM 816 O O . GLY A 1 102 ? 21.203 -3.16 -2.992 1 97.69 102 GLY A O 1
ATOM 817 N N . GLU A 1 103 ? 22.797 -1.91 -2.113 1 97.31 103 GLU A N 1
ATOM 818 C CA . GLU A 1 103 ? 22.812 -2.629 -0.842 1 97.31 103 GLU A CA 1
ATOM 819 C C . GLU A 1 103 ? 21.812 -2.025 0.143 1 97.31 103 GLU A C 1
ATOM 821 O O . GLU A 1 103 ? 21.562 -2.596 1.207 1 97.31 103 GLU A O 1
ATOM 826 N N . THR A 1 104 ? 21.219 -0.994 -0.198 1 98.5 104 THR A N 1
ATOM 827 C CA . THR A 1 104 ? 20.312 -0.284 0.7 1 98.5 104 THR A CA 1
ATOM 828 C C . THR A 1 104 ? 18.906 -0.85 0.601 1 98.5 104 THR A C 1
ATOM 830 O O . THR A 1 104 ? 18.312 -0.884 -0.482 1 98.5 104 THR A O 1
ATOM 833 N N . LEU A 1 105 ? 18.391 -1.33 1.75 1 98.81 105 LEU A N 1
ATOM 834 C CA . LEU A 1 105 ? 16.969 -1.688 1.827 1 98.81 105 LEU A CA 1
ATOM 835 C C . LEU A 1 105 ? 16.109 -0.44 1.909 1 98.81 105 LEU A C 1
ATOM 837 O O . LEU A 1 105 ? 16.156 0.301 2.893 1 98.81 105 LEU A O 1
ATOM 841 N N . CYS A 1 106 ? 15.297 -0.199 0.896 1 98.88 106 CYS A N 1
ATOM 842 C CA . CYS A 1 106 ? 14.484 1.009 0.838 1 98.88 106 CYS A CA 1
ATOM 843 C C . CYS A 1 106 ? 13.094 0.753 1.398 1 98.88 106 CYS A C 1
ATOM 845 O O . CYS A 1 106 ? 12.531 1.6 2.1 1 98.88 106 CYS A O 1
ATOM 847 N N . THR A 1 107 ? 12.508 -0.375 1.065 1 98.94 107 THR A N 1
ATOM 848 C CA . THR A 1 107 ? 11.148 -0.688 1.48 1 98.94 107 THR A CA 1
ATOM 849 C C . THR A 1 107 ? 10.969 -2.191 1.673 1 98.94 107 THR A C 1
ATOM 851 O O . THR A 1 107 ? 11.469 -2.986 0.872 1 98.94 107 THR A O 1
ATOM 854 N N . GLU A 1 108 ? 10.281 -2.566 2.717 1 98.94 108 GLU A N 1
ATOM 855 C CA . GLU A 1 108 ? 9.797 -3.93 2.92 1 98.94 108 GLU A CA 1
ATOM 856 C C . GLU A 1 108 ? 8.289 -4.012 2.742 1 98.94 108 GLU A C 1
ATOM 858 O O . GLU A 1 108 ? 7.555 -3.137 3.209 1 98.94 108 GLU A O 1
ATOM 863 N N . VAL A 1 109 ? 7.902 -5.023 2.064 1 98.94 109 VAL A N 1
ATOM 864 C CA . VAL A 1 109 ? 6.477 -5.281 1.913 1 98.94 109 VAL A CA 1
ATOM 865 C C . VAL A 1 109 ? 6.172 -6.73 2.291 1 98.94 109 VAL A C 1
ATOM 867 O O . VAL A 1 109 ? 6.875 -7.652 1.869 1 98.94 109 VAL A O 1
ATOM 870 N N . LYS A 1 110 ? 5.254 -6.949 3.123 1 98.94 110 LYS A N 1
ATOM 871 C CA . LYS A 1 110 ? 4.691 -8.266 3.432 1 98.94 110 LYS A CA 1
ATOM 872 C C . LYS A 1 110 ? 3.23 -8.352 3.004 1 98.94 110 LYS A C 1
ATOM 874 O O . LYS A 1 110 ? 2.396 -7.566 3.465 1 98.94 110 LYS A O 1
ATOM 879 N N . THR A 1 111 ? 2.941 -9.242 2.139 1 98.94 111 THR A N 1
ATOM 880 C CA . THR A 1 111 ? 1.589 -9.352 1.606 1 98.94 111 THR A CA 1
ATOM 881 C C . THR A 1 111 ? 1.021 -10.742 1.866 1 98.94 111 THR A C 1
ATOM 883 O O . THR A 1 111 ? 1.694 -11.75 1.63 1 98.94 111 THR A O 1
ATOM 886 N N . ARG A 1 112 ? -0.158 -10.797 2.402 1 98.88 112 ARG A N 1
ATOM 887 C CA . ARG A 1 112 ? -0.921 -12.039 2.457 1 98.88 112 ARG A CA 1
ATOM 888 C C . ARG A 1 112 ? -1.802 -12.188 1.222 1 98.88 112 ARG A C 1
ATOM 890 O O . ARG A 1 112 ? -2.633 -11.328 0.933 1 98.88 112 ARG A O 1
ATOM 897 N N . TYR A 1 113 ? -1.61 -13.227 0.521 1 98.62 113 TYR A N 1
ATOM 898 C CA . TYR A 1 113 ? -2.434 -13.602 -0.622 1 98.62 113 TYR A CA 1
ATOM 899 C C . TYR A 1 113 ? -3.369 -14.75 -0.261 1 98.62 113 TYR A C 1
ATOM 901 O O . TYR A 1 113 ? -3.012 -15.625 0.534 1 98.62 113 TYR A O 1
ATOM 909 N N . VAL A 1 114 ? -4.477 -14.727 -0.889 1 98.44 114 VAL A N 1
ATOM 910 C CA . VAL A 1 114 ? -5.43 -15.82 -0.74 1 98.44 114 VAL A CA 1
ATOM 911 C C . VAL A 1 114 ? -5.766 -16.406 -2.109 1 98.44 114 VAL A C 1
ATOM 913 O O . VAL A 1 114 ? -6.051 -15.664 -3.055 1 98.44 114 VAL A O 1
ATOM 916 N N . PHE A 1 115 ? -5.695 -17.703 -2.184 1 98 115 PHE A N 1
ATOM 917 C CA . PHE A 1 115 ? -6.07 -18.359 -3.424 1 98 115 PHE A CA 1
ATOM 918 C C . PHE A 1 115 ? -7.57 -18.25 -3.67 1 98 115 PHE A C 1
ATOM 920 O O . PHE A 1 115 ? -8.367 -18.359 -2.738 1 98 115 PHE A O 1
ATOM 927 N N . VAL A 1 116 ? -7.875 -18.016 -4.98 1 96.75 116 VAL A N 1
ATOM 928 C CA . VAL A 1 116 ? -9.281 -17.891 -5.34 1 96.75 116 VAL A CA 1
ATOM 929 C C . VAL A 1 116 ? -9.57 -18.688 -6.609 1 96.75 116 VAL A C 1
ATOM 931 O O . VAL A 1 116 ? -8.641 -19.031 -7.352 1 96.75 116 VAL A O 1
ATOM 934 N N . ASP A 1 117 ? -10.883 -19 -6.746 1 91.12 117 ASP A N 1
ATOM 935 C CA . ASP A 1 117 ? -11.336 -19.5 -8.039 1 91.12 117 ASP A CA 1
ATOM 936 C C . ASP A 1 117 ? -11.242 -18.422 -9.117 1 91.12 117 ASP A C 1
ATOM 938 O O . ASP A 1 117 ? -11.773 -17.312 -8.945 1 91.12 117 ASP A O 1
ATOM 942 N N . PRO A 1 118 ? -10.555 -18.734 -10.203 1 86.62 118 PRO A N 1
ATOM 943 C CA . PRO A 1 118 ? -10.305 -17.672 -11.172 1 86.62 118 PRO A CA 1
ATOM 944 C C . PRO A 1 118 ? -11.586 -17.141 -11.82 1 86.62 118 PRO A C 1
ATOM 946 O O . PRO A 1 118 ? -11.602 -16.047 -12.375 1 86.62 118 PRO A O 1
ATOM 949 N N . VAL A 1 119 ? -12.656 -17.891 -11.727 1 85.31 119 VAL A N 1
ATOM 950 C CA . VAL A 1 119 ? -13.906 -17.5 -12.367 1 85.31 119 VAL A CA 1
ATOM 951 C C . VAL A 1 119 ? -14.789 -16.75 -11.375 1 85.31 119 VAL A C 1
ATOM 953 O O . VAL A 1 119 ? -15.289 -15.664 -11.672 1 85.31 119 VAL A O 1
ATOM 956 N N . THR A 1 120 ? -14.867 -17.203 -10.18 1 87.31 120 THR A N 1
ATOM 957 C CA . THR A 1 120 ? -15.812 -16.641 -9.219 1 87.31 120 THR A CA 1
ATOM 958 C C . THR A 1 120 ? -15.109 -15.664 -8.273 1 87.31 120 THR A C 1
ATOM 960 O O . THR A 1 120 ? -15.766 -14.875 -7.594 1 87.31 120 THR A O 1
ATOM 963 N N . LEU A 1 121 ? -13.836 -15.742 -8.125 1 88.06 121 LEU A N 1
ATOM 964 C CA . LEU A 1 121 ? -12.977 -14.969 -7.238 1 88.06 121 LEU A CA 1
ATOM 965 C C . LEU A 1 121 ? -13.305 -15.25 -5.777 1 88.06 121 LEU A C 1
ATOM 967 O O . LEU A 1 121 ? -13 -14.445 -4.898 1 88.06 121 LEU A O 1
ATOM 971 N N . ARG A 1 122 ? -13.953 -16.406 -5.582 1 91.44 122 ARG A N 1
ATOM 972 C CA . ARG A 1 122 ? -14.195 -16.859 -4.215 1 91.44 122 ARG A CA 1
ATOM 973 C C . ARG A 1 122 ? -13.016 -17.672 -3.693 1 91.44 122 ARG A C 1
ATOM 975 O O . ARG A 1 122 ? -12.359 -18.391 -4.457 1 91.44 122 ARG A O 1
ATOM 982 N N . LYS A 1 123 ? -12.812 -17.578 -2.418 1 93.81 123 LYS A N 1
ATOM 983 C CA . LYS A 1 123 ? -11.727 -18.328 -1.78 1 93.81 123 LYS A CA 1
ATOM 984 C C . LYS A 1 123 ? -11.805 -19.812 -2.119 1 93.81 123 LYS A C 1
ATOM 986 O O . LYS A 1 123 ? -12.883 -20.406 -2.057 1 93.81 123 LYS A O 1
ATOM 991 N N . ALA A 1 124 ? -10.695 -20.406 -2.484 1 92.06 124 ALA A N 1
ATOM 992 C CA . ALA A 1 124 ? -10.617 -21.812 -2.818 1 92.06 124 ALA A CA 1
ATOM 993 C C . ALA A 1 124 ? -9.195 -22.344 -2.656 1 92.06 124 ALA A C 1
ATOM 995 O O . ALA A 1 124 ? -8.227 -21.641 -2.979 1 92.06 124 ALA A O 1
ATOM 996 N N . ALA A 1 125 ? -9.109 -23.562 -2.195 1 93.88 125 ALA A N 1
ATOM 997 C CA . ALA A 1 125 ? -7.785 -24.188 -2.162 1 93.88 125 ALA A CA 1
ATOM 998 C C . ALA A 1 125 ? -7.223 -24.359 -3.57 1 93.88 125 ALA A C 1
ATOM 1000 O O . ALA A 1 125 ? -7.953 -24.703 -4.504 1 93.88 125 ALA A O 1
ATOM 1001 N N . PRO A 1 126 ? -5.961 -24.062 -3.676 1 95.62 126 PRO A N 1
ATOM 1002 C CA . PRO A 1 126 ? -5.383 -24.312 -5 1 95.62 126 PRO A CA 1
ATOM 1003 C C . PRO A 1 126 ? -5.242 -25.797 -5.316 1 95.62 126 PRO A C 1
ATOM 1005 O O . PRO A 1 126 ? -5.215 -26.625 -4.402 1 95.62 126 PRO A O 1
ATOM 1008 N N . PRO A 1 127 ? -5.199 -26.125 -6.637 1 96.31 127 PRO A N 1
ATOM 1009 C CA . PRO A 1 127 ? -4.859 -27.516 -6.98 1 96.31 127 PRO A CA 1
ATOM 1010 C C . PRO A 1 127 ? -3.551 -27.969 -6.348 1 96.31 127 PRO A C 1
ATOM 1012 O O . PRO A 1 127 ? -2.676 -27.156 -6.059 1 96.31 127 PRO A O 1
ATOM 1015 N N . ALA A 1 128 ? -3.42 -29.25 -6.148 1 96.25 128 ALA A N 1
ATOM 1016 C CA . ALA A 1 128 ? -2.25 -29.812 -5.484 1 96.25 128 ALA A CA 1
ATOM 1017 C C . ALA A 1 128 ? -0.963 -29.422 -6.199 1 96.25 128 ALA A C 1
ATOM 1019 O O . ALA A 1 128 ? 0.051 -29.141 -5.559 1 96.25 128 ALA A O 1
ATOM 1020 N N . SER A 1 129 ? -1.032 -29.422 -7.5 1 96.5 129 SER A N 1
ATOM 1021 C CA . SER A 1 129 ? 0.152 -29.094 -8.289 1 96.5 129 SER A CA 1
ATOM 1022 C C . SER A 1 129 ? 0.607 -27.656 -8.023 1 96.5 129 SER A C 1
ATOM 1024 O O . SER A 1 129 ? 1.808 -27.375 -7.996 1 96.5 129 SER A O 1
ATOM 1026 N N . VAL A 1 130 ? -0.318 -26.781 -7.852 1 97 130 VAL A N 1
ATOM 1027 C CA . VAL A 1 130 ? -0.015 -25.391 -7.562 1 97 130 VAL A CA 1
ATOM 1028 C C . VAL A 1 130 ? 0.58 -25.266 -6.16 1 97 130 VAL A C 1
ATOM 1030 O O . VAL A 1 130 ? 1.602 -24.609 -5.969 1 97 130 VAL A O 1
ATOM 1033 N N . ARG A 1 131 ? -0.049 -25.859 -5.227 1 96.12 131 ARG A N 1
ATOM 1034 C CA . ARG A 1 131 ? 0.463 -25.828 -3.859 1 96.12 131 ARG A CA 1
ATOM 1035 C C . ARG A 1 131 ? 1.887 -26.359 -3.795 1 96.12 131 ARG A C 1
ATOM 1037 O O . ARG A 1 131 ? 2.742 -25.797 -3.111 1 96.12 131 ARG A O 1
ATOM 1044 N N . GLU A 1 132 ? 2.105 -27.438 -4.48 1 95.69 132 GLU A N 1
ATOM 1045 C CA . GLU A 1 132 ? 3.422 -28.062 -4.488 1 95.69 132 GLU A CA 1
ATOM 1046 C C . GLU A 1 132 ? 4.469 -27.141 -5.105 1 95.69 132 GLU A C 1
ATOM 1048 O O . GLU A 1 132 ? 5.617 -27.109 -4.656 1 95.69 132 GLU A O 1
ATOM 1053 N N . ALA A 1 133 ? 4.055 -26.469 -6.18 1 96.5 133 ALA A N 1
ATOM 1054 C CA . ALA A 1 133 ? 4.969 -25.516 -6.82 1 96.5 133 ALA A CA 1
ATOM 1055 C C . ALA A 1 133 ? 5.441 -24.453 -5.84 1 96.5 133 ALA A C 1
ATOM 1057 O O . ALA A 1 133 ? 6.633 -24.141 -5.77 1 96.5 133 ALA A O 1
ATOM 1058 N N . TYR A 1 134 ? 4.535 -23.906 -5.031 1 96.38 134 TYR A N 1
ATOM 1059 C CA . TYR A 1 134 ? 4.902 -22.891 -4.047 1 96.38 134 TYR A CA 1
ATOM 1060 C C . TYR A 1 134 ? 5.664 -23.516 -2.885 1 96.38 134 TYR A C 1
ATOM 1062 O O . TYR A 1 134 ? 6.586 -22.906 -2.336 1 96.38 134 TYR A O 1
ATOM 1070 N N . ALA A 1 135 ? 5.293 -24.703 -2.475 1 94.81 135 ALA A N 1
ATOM 1071 C CA . ALA A 1 135 ? 5.949 -25.391 -1.364 1 94.81 135 ALA A CA 1
ATOM 1072 C C . ALA A 1 135 ? 7.43 -25.609 -1.656 1 94.81 135 ALA A C 1
ATOM 1074 O O . ALA A 1 135 ? 8.258 -25.594 -0.744 1 94.81 135 ALA A O 1
ATOM 1075 N N . ALA A 1 136 ? 7.707 -25.797 -2.898 1 92.69 136 ALA A N 1
ATOM 1076 C CA . ALA A 1 136 ? 9.078 -26.062 -3.318 1 92.69 136 ALA A CA 1
ATOM 1077 C C . ALA A 1 136 ? 9.969 -24.844 -3.104 1 92.69 136 ALA A C 1
ATOM 1079 O O . ALA A 1 136 ? 11.203 -24.953 -3.141 1 92.69 136 ALA A O 1
ATOM 1080 N N . LEU A 1 137 ? 9.352 -23.672 -2.9 1 91.56 137 LEU A N 1
ATOM 1081 C CA . LEU A 1 137 ? 10.102 -22.438 -2.709 1 91.56 137 LEU A CA 1
ATOM 1082 C C . LEU A 1 137 ? 10.523 -22.281 -1.252 1 91.56 137 LEU A C 1
ATOM 1084 O O . LEU A 1 137 ? 11.336 -21.406 -0.93 1 91.56 137 LEU A O 1
ATOM 1088 N N . LEU A 1 138 ? 9.922 -23.016 -0.311 1 86.88 138 LEU A N 1
ATOM 1089 C CA . LEU A 1 138 ? 10.242 -22.922 1.108 1 86.88 138 LEU A CA 1
ATOM 1090 C C . LEU A 1 138 ? 11.602 -23.562 1.398 1 86.88 138 LEU A C 1
ATOM 1092 O O . LEU A 1 138 ? 11.961 -24.562 0.786 1 86.88 138 LEU A O 1
ATOM 1096 N N . PRO A 1 139 ? 12.336 -22.781 2.209 1 76.94 139 PRO A N 1
ATOM 1097 C CA . PRO A 1 139 ? 13.602 -23.422 2.566 1 76.94 139 PRO A CA 1
ATOM 1098 C C . PRO A 1 139 ? 13.422 -24.797 3.203 1 76.94 139 PRO A C 1
ATOM 1100 O O . PRO A 1 139 ? 12.391 -25.062 3.83 1 76.94 139 PRO A O 1
ATOM 1103 N N . ALA A 1 140 ? 14.25 -25.672 2.703 1 69.31 140 ALA A N 1
ATOM 1104 C CA . ALA A 1 140 ? 14.219 -27.016 3.295 1 69.31 140 ALA A CA 1
ATOM 1105 C C . ALA A 1 140 ? 14.234 -26.938 4.816 1 69.31 140 ALA A C 1
ATOM 1107 O O . ALA A 1 140 ? 14.898 -26.078 5.398 1 69.31 140 ALA A O 1
ATOM 1108 N N . GLN A 1 141 ? 13.133 -27.297 5.434 1 63.47 141 GLN A N 1
ATOM 1109 C CA . GLN A 1 141 ? 13.125 -27.375 6.891 1 63.47 141 GLN A CA 1
ATOM 1110 C C . GLN A 1 141 ? 14.211 -28.312 7.406 1 63.47 141 GLN A C 1
ATOM 1112 O O . GLN A 1 141 ? 14.414 -29.391 6.844 1 63.47 141 GLN A O 1
ATOM 1117 N N . ALA A 1 142 ? 15.219 -27.609 7.926 1 56.34 142 ALA A N 1
ATOM 1118 C CA . ALA A 1 142 ? 16.219 -28.453 8.57 1 56.34 142 ALA A CA 1
ATOM 1119 C C . ALA A 1 142 ? 15.57 -29.641 9.266 1 56.34 142 ALA A C 1
ATOM 1121 O O . ALA A 1 142 ? 14.578 -29.484 9.984 1 56.34 142 ALA A O 1
ATOM 1122 N N . ASP A 1 143 ? 15.68 -30.844 8.672 1 44.78 143 ASP A N 1
ATOM 1123 C CA . ASP A 1 143 ? 15.375 -32.031 9.484 1 44.78 143 ASP A CA 1
ATOM 1124 C C . ASP A 1 143 ? 16.062 -31.938 10.844 1 44.78 143 ASP A C 1
ATOM 1126 O O . ASP A 1 143 ? 17.203 -31.469 10.938 1 44.78 143 ASP A O 1
ATOM 1130 N N . MET B 1 1 ? -20.047 0.332 25.344 1 38.06 1 MET B N 1
ATOM 1131 C CA . MET B 1 1 ? -20.031 0.317 23.891 1 38.06 1 MET B CA 1
ATOM 1132 C C . MET B 1 1 ? -19.141 1.418 23.344 1 38.06 1 MET B C 1
ATOM 1134 O O . MET B 1 1 ? -19.25 2.578 23.734 1 38.06 1 MET B O 1
ATOM 1138 N N . THR B 1 2 ? -17.969 1.113 22.922 1 54.28 2 THR B N 1
ATOM 1139 C CA . THR B 1 2 ? -17 2.143 22.578 1 54.28 2 THR B CA 1
ATOM 1140 C C . THR B 1 2 ? -17.609 3.162 21.625 1 54.28 2 THR B C 1
ATOM 1142 O O . THR B 1 2 ? -18.234 2.791 20.625 1 54.28 2 THR B O 1
ATOM 1145 N N . GLU B 1 3 ? -18.047 4.289 22.016 1 58.19 3 GLU B N 1
ATOM 1146 C CA . GLU B 1 3 ? -18.609 5.363 21.203 1 58.19 3 GLU B CA 1
ATOM 1147 C C . GLU B 1 3 ? -17.938 5.434 19.828 1 58.19 3 GLU B C 1
ATOM 1149 O O . GLU B 1 3 ? -16.734 5.273 19.719 1 58.19 3 GLU B O 1
ATOM 1154 N N . PRO B 1 4 ? -18.781 5.371 18.734 1 74.81 4 PRO B N 1
ATOM 1155 C CA . PRO B 1 4 ? -18.234 5.43 17.375 1 74.81 4 PRO B CA 1
ATOM 1156 C C . PRO B 1 4 ? -17.297 6.621 17.172 1 74.81 4 PRO B C 1
ATOM 1158 O O . PRO B 1 4 ? -17.531 7.695 17.734 1 74.81 4 PRO B O 1
ATOM 1161 N N . ARG B 1 5 ? -16.125 6.41 16.703 1 81.88 5 ARG B N 1
ATOM 1162 C CA . ARG B 1 5 ? -15.156 7.469 16.406 1 81.88 5 ARG B CA 1
ATOM 1163 C C . ARG B 1 5 ? -15.695 8.414 15.336 1 81.88 5 ARG B C 1
ATOM 1165 O O . ARG B 1 5 ? -16.234 7.973 14.32 1 81.88 5 ARG B O 1
ATOM 1172 N N . LYS B 1 6 ? -15.703 9.68 15.625 1 89.12 6 LYS B N 1
ATOM 1173 C CA . LYS B 1 6 ? -16.094 10.672 14.633 1 89.12 6 LYS B CA 1
ATOM 1174 C C . LYS B 1 6 ? -14.969 10.945 13.641 1 89.12 6 LYS B C 1
ATOM 1176 O O . LYS B 1 6 ? -13.844 11.258 14.047 1 89.12 6 LYS B O 1
ATOM 1181 N N . PRO B 1 7 ? -15.305 10.859 12.359 1 96.56 7 PRO B N 1
ATOM 1182 C CA . PRO B 1 7 ? -14.25 11.102 11.375 1 96.56 7 PRO B CA 1
ATOM 1183 C C . PRO B 1 7 ? -13.836 12.57 11.305 1 96.56 7 PRO B C 1
ATOM 1185 O O . PRO B 1 7 ? -14.664 13.461 11.523 1 96.56 7 PRO B O 1
ATOM 1188 N N . ILE B 1 8 ? -12.547 12.797 11.031 1 97.12 8 ILE B N 1
ATOM 1189 C CA . ILE B 1 8 ? -12.031 14.133 10.758 1 97.12 8 ILE B CA 1
ATOM 1190 C C . ILE B 1 8 ? -12.609 14.656 9.445 1 97.12 8 ILE B C 1
ATOM 1192 O O . ILE B 1 8 ? -13.07 15.797 9.367 1 97.12 8 ILE B O 1
ATOM 1196 N N . VAL B 1 9 ? -12.547 13.828 8.43 1 97.94 9 VAL B N 1
ATOM 1197 C CA . VAL B 1 9 ? -13.109 14.102 7.113 1 97.94 9 VAL B CA 1
ATOM 1198 C C . VAL B 1 9 ? -13.734 12.836 6.543 1 97.94 9 VAL B C 1
ATOM 1200 O O . VAL B 1 9 ? -13.391 11.727 6.957 1 97.94 9 VAL B O 1
ATOM 1203 N N . GLU B 1 10 ? -14.688 13.008 5.672 1 98.62 10 GLU B N 1
ATOM 1204 C CA . GLU B 1 10 ? -15.25 11.992 4.781 1 98.62 10 GLU B CA 1
ATOM 1205 C C . GLU B 1 10 ? -15.172 12.438 3.324 1 98.62 10 GLU B C 1
ATOM 1207 O O . GLU B 1 10 ? -15.984 13.242 2.869 1 98.62 10 GLU B O 1
ATOM 1212 N N . MET B 1 11 ? -14.234 11.914 2.67 1 98.88 11 MET B N 1
ATOM 1213 C CA . MET B 1 11 ? -14 12.336 1.291 1 98.88 11 MET B CA 1
ATOM 1214 C C . MET B 1 11 ? -14.742 11.438 0.312 1 98.88 11 MET B C 1
ATOM 1216 O O . MET B 1 11 ? -14.492 10.227 0.259 1 98.88 11 MET B O 1
ATOM 1220 N N . PRO B 1 12 ? -15.625 12.008 -0.516 1 98.88 12 PRO B N 1
ATOM 1221 C CA . PRO B 1 12 ? -16.234 11.195 -1.565 1 98.88 12 PRO B CA 1
ATOM 1222 C C . PRO B 1 12 ? -15.289 10.906 -2.725 1 98.88 12 PRO B C 1
ATOM 1224 O O . PRO B 1 12 ? -14.438 11.742 -3.055 1 98.88 12 PRO B O 1
ATOM 1227 N N . LEU B 1 13 ? -15.406 9.781 -3.268 1 98.75 13 LEU B N 1
ATOM 1228 C CA . LEU B 1 13 ? -14.562 9.367 -4.387 1 98.75 13 LEU B CA 1
ATOM 1229 C C . LEU B 1 13 ? -15.32 8.43 -5.316 1 98.75 13 LEU B C 1
ATOM 1231 O O . LEU B 1 13 ? -15.961 7.48 -4.855 1 98.75 13 LEU B O 1
ATOM 1235 N N . ARG B 1 14 ? -15.344 8.688 -6.566 1 98.81 14 ARG B N 1
ATOM 1236 C CA . ARG B 1 14 ? -15.875 7.781 -7.578 1 98.81 14 ARG B CA 1
ATOM 1237 C C . ARG B 1 14 ? -14.75 7.02 -8.273 1 98.81 14 ARG B C 1
ATOM 1239 O O . ARG B 1 14 ? -13.805 7.625 -8.789 1 98.81 14 ARG B O 1
ATOM 1246 N N . VAL B 1 15 ? -14.867 5.715 -8.273 1 98.94 15 VAL B N 1
ATOM 1247 C CA . VAL B 1 15 ? -13.812 4.883 -8.852 1 98.94 15 VAL B CA 1
ATOM 1248 C C . VAL B 1 15 ? -13.711 5.148 -10.352 1 98.94 15 VAL B C 1
ATOM 1250 O O . VAL B 1 15 ? -14.719 5.133 -11.062 1 98.94 15 VAL B O 1
ATOM 1253 N N . ARG B 1 16 ? -12.57 5.402 -10.867 1 98.81 16 ARG B N 1
ATOM 1254 C CA . ARG B 1 16 ? -12.312 5.629 -12.289 1 98.81 16 ARG B CA 1
ATOM 1255 C C . ARG B 1 16 ? -11.992 4.324 -13 1 98.81 16 ARG B C 1
ATOM 1257 O O . ARG B 1 16 ? -11.508 3.375 -12.383 1 98.81 16 ARG B O 1
ATOM 1264 N N . TYR B 1 17 ? -12.094 4.305 -14.289 1 98.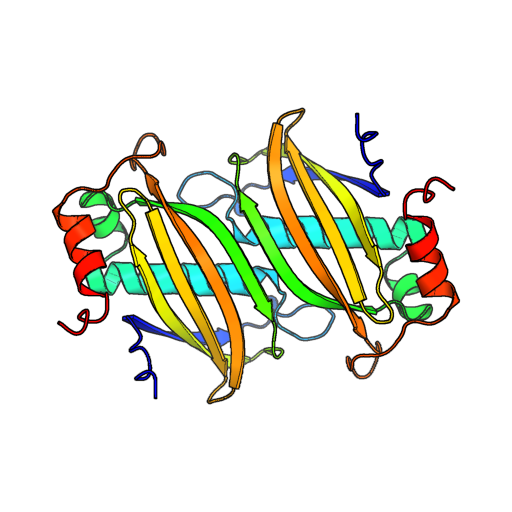5 17 TYR B N 1
ATOM 1265 C CA . TYR B 1 17 ? -11.969 3.096 -15.094 1 98.5 17 TYR B CA 1
ATOM 1266 C C . TYR B 1 17 ? -10.547 2.545 -15.031 1 98.5 17 TYR B C 1
ATOM 1268 O O . TYR B 1 17 ? -10.352 1.341 -14.852 1 98.5 17 TYR B O 1
ATOM 1276 N N . HIS B 1 18 ? -9.547 3.328 -15.133 1 98.19 18 HIS B N 1
ATOM 1277 C CA . HIS B 1 18 ? -8.156 2.902 -15.242 1 98.19 18 HIS B CA 1
ATOM 1278 C C . HIS B 1 18 ? -7.617 2.436 -13.891 1 98.19 18 HIS B C 1
ATOM 1280 O O . HIS B 1 18 ? -6.484 1.954 -13.805 1 98.19 18 HIS B O 1
ATOM 1286 N N . GLU B 1 19 ? -8.398 2.605 -12.82 1 98.75 19 GLU B N 1
ATOM 1287 C CA . GLU B 1 19 ? -7.953 2.201 -11.492 1 98.75 19 GLU B CA 1
ATOM 1288 C C . GLU B 1 19 ? -8.273 0.733 -11.227 1 98.75 19 GLU B C 1
ATOM 1290 O O . GLU B 1 19 ? -7.809 0.162 -10.234 1 98.75 19 GLU B O 1
ATOM 1295 N N . CYS B 1 20 ? -9.086 0.119 -12.109 1 98.69 20 CYS B N 1
ATOM 1296 C CA . CYS B 1 20 ? -9.43 -1.294 -11.984 1 98.69 20 CYS B CA 1
ATOM 1297 C C . CYS B 1 20 ? -8.453 -2.162 -12.766 1 98.69 20 CYS B C 1
ATOM 1299 O O . CYS B 1 20 ? -7.996 -1.774 -13.844 1 98.69 20 CYS B O 1
ATOM 1301 N N . ASP B 1 21 ? -8.164 -3.361 -12.219 1 97.44 21 ASP B N 1
ATOM 1302 C CA . ASP B 1 21 ? -7.145 -4.211 -12.82 1 97.44 21 ASP B CA 1
ATOM 1303 C C . ASP B 1 21 ? -7.773 -5.371 -13.578 1 97.44 21 ASP B C 1
ATOM 1305 O O . ASP B 1 21 ? -8.969 -5.34 -13.898 1 97.44 21 ASP B O 1
ATOM 1309 N N . GLY B 1 22 ? -6.922 -6.34 -13.977 1 94.38 22 GLY B N 1
ATOM 1310 C CA . GLY B 1 22 ? -7.352 -7.457 -14.805 1 94.38 22 GLY B CA 1
ATOM 1311 C C . GLY B 1 22 ? -8.406 -8.32 -14.141 1 94.38 22 GLY B C 1
ATOM 1312 O O . GLY B 1 22 ? -9.078 -9.109 -14.805 1 94.38 22 GLY B O 1
ATOM 1313 N N . GLN B 1 23 ? -8.617 -8.242 -12.828 1 95.12 23 GLN B N 1
ATOM 1314 C CA . GLN B 1 23 ? -9.633 -9 -12.102 1 95.12 23 GLN B CA 1
ATOM 1315 C C . GLN B 1 23 ? -10.938 -8.211 -12.016 1 95.12 23 GLN B C 1
ATOM 1317 O O . GLN B 1 23 ? -11.906 -8.68 -11.422 1 95.12 23 GLN B O 1
ATOM 1322 N N . GLY B 1 24 ? -10.914 -6.949 -12.578 1 95.81 24 GLY B N 1
ATOM 1323 C CA . GLY B 1 24 ? -12.125 -6.152 -12.68 1 95.81 24 GLY B CA 1
ATOM 1324 C C . GLY B 1 24 ? -12.422 -5.363 -11.414 1 95.81 24 GLY B C 1
ATOM 1325 O O . GLY B 1 24 ? -13.547 -4.898 -11.219 1 95.81 24 GLY B O 1
ATOM 1326 N N . ILE B 1 25 ? -11.516 -5.277 -10.555 1 97.62 25 ILE B N 1
ATOM 1327 C CA . ILE B 1 25 ? -11.688 -4.551 -9.305 1 97.62 25 ILE B CA 1
ATOM 1328 C C . ILE B 1 25 ? -10.586 -3.502 -9.156 1 97.62 25 ILE B C 1
ATOM 1330 O O . ILE B 1 25 ? -9.617 -3.502 -9.914 1 97.62 25 ILE B O 1
ATOM 1334 N N . VAL B 1 26 ? -10.734 -2.561 -8.234 1 98.81 26 VAL B N 1
ATOM 1335 C CA . VAL B 1 26 ? -9.711 -1.559 -7.969 1 98.81 26 VAL B CA 1
ATOM 1336 C C . VAL B 1 26 ? -8.398 -2.246 -7.582 1 98.81 26 VAL B C 1
ATOM 1338 O O . VAL B 1 26 ? -8.367 -3.059 -6.656 1 98.81 26 VAL B O 1
ATOM 1341 N N . PHE B 1 27 ? -7.371 -1.908 -8.234 1 98.88 27 PHE B N 1
ATOM 1342 C CA . PHE B 1 27 ? -6.031 -2.412 -7.945 1 98.88 27 PHE B CA 1
ATOM 1343 C C . PHE B 1 27 ? -5.594 -2.014 -6.543 1 98.88 27 PHE B C 1
ATOM 1345 O O . PHE B 1 27 ? -5.848 -0.89 -6.102 1 98.88 27 PHE B O 1
ATOM 1352 N N . ASN B 1 28 ? -4.949 -2.906 -5.871 1 98.69 28 ASN B N 1
ATOM 1353 C CA . ASN B 1 28 ? -4.711 -2.781 -4.438 1 98.69 28 ASN B CA 1
ATOM 1354 C C . ASN B 1 28 ? -3.887 -1.538 -4.113 1 98.69 28 ASN B C 1
ATOM 1356 O O . ASN B 1 28 ? -4.039 -0.953 -3.039 1 98.69 28 ASN B O 1
ATOM 1360 N N . ALA B 1 29 ? -2.975 -1.104 -4.992 1 98.75 29 ALA B N 1
ATOM 1361 C CA . ALA B 1 29 ? -2.113 0.051 -4.75 1 98.75 29 ALA B CA 1
ATOM 1362 C C . ALA B 1 29 ? -2.926 1.343 -4.711 1 98.75 29 ALA B C 1
ATOM 1364 O O . ALA B 1 29 ? -2.545 2.303 -4.035 1 98.75 29 ALA B O 1
ATOM 1365 N N . HIS B 1 30 ? -4.012 1.41 -5.391 1 98.88 30 HIS B N 1
ATOM 1366 C CA . HIS B 1 30 ? -4.762 2.652 -5.527 1 98.88 30 HIS B CA 1
ATOM 1367 C C . HIS B 1 30 ? -5.367 3.078 -4.195 1 98.88 30 HIS B C 1
ATOM 1369 O O . HIS B 1 30 ? -5.602 4.27 -3.969 1 98.88 30 HIS B O 1
ATOM 1375 N N . TYR B 1 31 ? -5.551 2.162 -3.281 1 98.94 31 TYR B N 1
ATOM 1376 C CA . TYR B 1 31 ? -6.129 2.521 -1.992 1 98.94 31 TYR B CA 1
ATOM 1377 C C . TYR B 1 31 ? -5.172 3.395 -1.19 1 98.94 31 TYR B C 1
ATOM 1379 O O . TYR B 1 31 ? -5.605 4.258 -0.422 1 98.94 31 TYR B O 1
ATOM 1387 N N . LEU B 1 32 ? -3.859 3.217 -1.37 1 98.94 32 LEU B N 1
ATOM 1388 C CA . LEU B 1 32 ? -2.9 4.121 -0.742 1 98.94 32 LEU B CA 1
ATOM 1389 C C . LEU B 1 32 ? -2.977 5.512 -1.362 1 98.94 32 LEU B C 1
ATOM 1391 O O . LEU B 1 32 ? -2.777 6.516 -0.673 1 98.94 32 LEU B O 1
ATOM 1395 N N . ALA B 1 33 ? -3.264 5.598 -2.65 1 98.81 33 ALA B N 1
ATOM 1396 C CA . ALA B 1 33 ? -3.471 6.895 -3.283 1 98.81 33 ALA B CA 1
ATOM 1397 C C . ALA B 1 33 ? -4.742 7.562 -2.762 1 98.81 33 ALA B C 1
ATOM 1399 O O . ALA B 1 33 ? -4.766 8.773 -2.533 1 98.81 33 ALA B O 1
ATOM 1400 N N . TYR B 1 34 ? -5.789 6.766 -2.57 1 98.94 34 TYR B N 1
ATOM 1401 C CA . TYR B 1 34 ? -7.047 7.293 -2.053 1 98.94 34 TYR B CA 1
ATOM 1402 C C . TYR B 1 34 ? -6.848 7.93 -0.684 1 98.94 34 TYR B C 1
ATOM 1404 O O . TYR B 1 34 ? -7.309 9.047 -0.439 1 98.94 34 TYR B O 1
ATOM 1412 N N . VAL B 1 35 ? -6.145 7.223 0.204 1 98.88 35 VAL B N 1
ATOM 1413 C CA . VAL B 1 35 ? -6.031 7.738 1.563 1 98.88 35 VAL B CA 1
ATOM 1414 C C . VAL B 1 35 ? -5.082 8.938 1.584 1 98.88 35 VAL B C 1
ATOM 1416 O O . VAL B 1 35 ? -5.25 9.859 2.387 1 98.88 35 VAL B O 1
ATOM 1419 N N . ASP B 1 36 ? -4.141 8.906 0.689 1 98.81 36 ASP B N 1
ATOM 1420 C CA . ASP B 1 36 ? -3.297 10.086 0.525 1 98.81 36 ASP B CA 1
ATOM 1421 C C . ASP B 1 36 ? -4.133 11.312 0.154 1 98.81 36 ASP B C 1
ATOM 1423 O O . ASP B 1 36 ? -3.959 12.383 0.728 1 98.81 36 ASP B O 1
ATOM 1427 N N . MET B 1 37 ? -5.012 11.164 -0.809 1 98.69 37 MET B N 1
ATOM 1428 C CA . MET B 1 37 ? -5.914 12.242 -1.199 1 98.69 37 MET B CA 1
ATOM 1429 C C . MET B 1 37 ? -6.723 12.734 -0.003 1 98.69 37 MET B C 1
ATOM 1431 O O . MET B 1 37 ? -6.898 13.938 0.177 1 98.69 37 MET B O 1
ATOM 1435 N N . ALA B 1 38 ? -7.176 11.828 0.796 1 98.88 38 ALA B N 1
ATOM 1436 C CA . ALA B 1 38 ? -7.977 12.18 1.967 1 98.88 38 ALA B CA 1
ATOM 1437 C C . ALA B 1 38 ? -7.152 12.984 2.969 1 98.88 38 ALA B C 1
ATOM 1439 O O . ALA B 1 38 ? -7.68 13.859 3.658 1 98.88 38 ALA B O 1
ATOM 1440 N N . MET B 1 39 ? -5.883 12.711 3.092 1 98.38 39 MET B N 1
ATOM 1441 C CA . MET B 1 39 ? -5.016 13.461 3.99 1 98.38 39 MET B CA 1
ATOM 1442 C C . MET B 1 39 ? -4.941 14.93 3.572 1 98.38 39 MET B C 1
ATOM 1444 O O . MET B 1 39 ? -4.812 15.812 4.418 1 98.38 39 MET B O 1
ATOM 1448 N N . PHE B 1 40 ? -5.047 15.172 2.266 1 98.19 40 PHE B N 1
ATOM 1449 C CA . PHE B 1 40 ? -5.07 16.562 1.82 1 98.19 40 PHE B CA 1
ATOM 1450 C C . PHE B 1 40 ? -6.34 17.25 2.283 1 98.19 40 PHE B C 1
ATOM 1452 O O . PHE B 1 40 ? -6.324 18.453 2.59 1 98.19 40 PHE B O 1
ATOM 1459 N N . ASP B 1 41 ? -7.438 16.547 2.361 1 98.38 41 ASP B N 1
ATOM 1460 C CA . ASP B 1 41 ? -8.656 17.094 2.949 1 98.38 41 ASP B CA 1
ATOM 1461 C C . ASP B 1 41 ? -8.461 17.406 4.434 1 98.38 41 ASP B C 1
ATOM 1463 O O . ASP B 1 41 ? -8.992 18.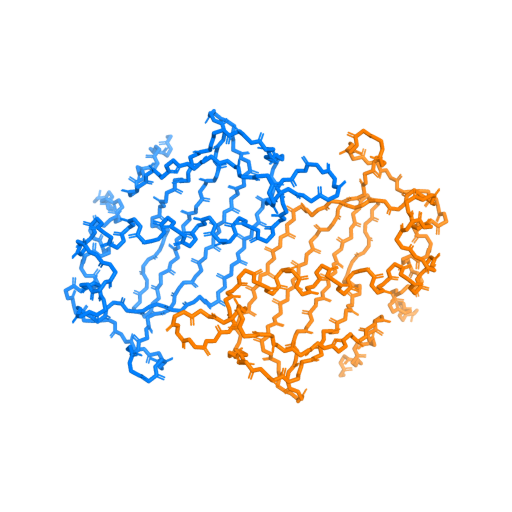391 4.945 1 98.38 41 ASP B O 1
ATOM 1467 N N . VAL B 1 42 ? -7.758 16.531 5.137 1 98.19 42 VAL B N 1
ATOM 1468 C CA . VAL B 1 42 ? -7.441 16.781 6.539 1 98.19 42 VAL B CA 1
ATOM 1469 C C . VAL B 1 42 ? -6.645 18.078 6.668 1 98.19 42 VAL B C 1
ATOM 1471 O O . VAL B 1 42 ? -6.957 18.922 7.508 1 98.19 42 VAL B O 1
ATOM 1474 N N . GLU B 1 43 ? -5.648 18.25 5.812 1 97.69 43 GLU B N 1
ATOM 1475 C CA . GLU B 1 43 ? -4.844 19.469 5.836 1 97.69 43 GLU B CA 1
ATOM 1476 C C . GLU B 1 43 ? -5.699 20.703 5.555 1 97.69 43 GLU B C 1
ATOM 1478 O O . GLU B 1 43 ? -5.508 21.75 6.172 1 97.69 43 GLU B O 1
ATOM 1483 N N . LYS B 1 44 ? -6.57 20.531 4.566 1 97.94 44 LYS B N 1
ATOM 1484 C CA . LYS B 1 44 ? -7.492 21.625 4.273 1 97.94 44 LYS B CA 1
ATOM 1485 C C . LYS B 1 44 ? -8.32 22 5.504 1 97.94 44 LYS B C 1
ATOM 1487 O O . LYS B 1 44 ? -8.5 23.172 5.812 1 97.94 44 LYS B O 1
ATOM 1492 N N . THR B 1 45 ? -8.766 21.031 6.207 1 96.81 45 THR B N 1
ATOM 1493 C CA . THR B 1 45 ? -9.578 21.219 7.406 1 96.81 45 THR B CA 1
ATOM 1494 C C . THR B 1 45 ? -8.766 21.891 8.508 1 96.81 45 THR B C 1
ATOM 1496 O O . THR B 1 45 ? -9.258 22.797 9.188 1 96.81 45 THR B O 1
ATOM 1499 N N . LEU B 1 46 ? -7.582 21.5 8.633 1 97.06 46 LEU B N 1
ATOM 1500 C CA . LEU B 1 46 ? -6.773 21.938 9.766 1 97.06 46 LEU B CA 1
ATOM 1501 C C . LEU B 1 46 ? -6.078 23.25 9.461 1 97.06 46 LEU B C 1
ATOM 1503 O O . LEU B 1 46 ? -5.941 24.109 10.344 1 97.06 46 LEU B O 1
ATOM 1507 N N . PHE B 1 47 ? -5.676 23.406 8.195 1 97.44 47 PHE B N 1
ATOM 1508 C CA . PHE B 1 47 ? -4.77 24.516 7.91 1 97.44 47 PHE B CA 1
ATOM 1509 C C . PHE B 1 47 ? -5.273 25.344 6.727 1 97.44 47 PHE B C 1
ATOM 1511 O O . PHE B 1 47 ? -4.676 26.359 6.375 1 97.44 47 PHE B O 1
ATOM 1518 N N . GLY B 1 48 ? -6.301 24.875 6.078 1 97.94 48 GLY B N 1
ATOM 1519 C CA . GLY B 1 48 ? -6.902 25.594 4.969 1 97.94 48 GLY B CA 1
ATOM 1520 C C . GLY B 1 48 ? -6.438 25.109 3.613 1 97.94 48 GLY B C 1
ATOM 1521 O O . GLY B 1 48 ? -7.125 25.281 2.609 1 97.94 48 GLY B O 1
ATOM 1522 N N . SER B 1 49 ? -5.168 24.609 3.527 1 97.94 49 SER B N 1
ATOM 1523 C CA . SER B 1 49 ? -4.605 24.047 2.307 1 97.94 49 SER B CA 1
ATOM 1524 C C . SER B 1 49 ? -3.322 23.281 2.594 1 97.94 49 SER B C 1
ATOM 1526 O O . SER B 1 49 ? -2.773 23.359 3.693 1 97.94 49 SER B O 1
ATOM 1528 N N . HIS B 1 50 ? -2.926 22.516 1.574 1 96.69 50 HIS B N 1
ATOM 1529 C CA . HIS B 1 50 ? -1.627 21.859 1.669 1 96.69 50 HIS B CA 1
ATOM 1530 C C . HIS B 1 50 ? -0.498 22.891 1.748 1 96.69 50 HIS B C 1
ATOM 1532 O O . HIS B 1 50 ? 0.419 22.75 2.561 1 96.69 50 HIS B O 1
ATOM 1538 N N . LYS B 1 51 ? -0.58 23.922 0.932 1 96.19 51 LYS B N 1
ATOM 1539 C CA . LYS B 1 51 ? 0.419 24.984 0.944 1 96.19 51 LYS B CA 1
ATOM 1540 C C . LYS B 1 51 ? 0.542 25.609 2.332 1 96.19 51 LYS B C 1
ATOM 1542 O O . LYS B 1 51 ? 1.649 25.797 2.838 1 96.19 51 LYS B O 1
ATOM 1547 N N . ASN B 1 52 ? -0.579 25.922 2.953 1 97.12 52 ASN B N 1
ATOM 1548 C CA . ASN B 1 52 ? -0.584 26.5 4.297 1 97.12 52 ASN B CA 1
ATOM 1549 C C . ASN B 1 52 ? -0.016 25.516 5.324 1 97.12 52 ASN B C 1
ATOM 1551 O O . ASN B 1 52 ? 0.686 25.922 6.25 1 97.12 52 ASN B O 1
ATOM 1555 N N . ALA B 1 53 ? -0.396 24.234 5.176 1 96.44 53 ALA B N 1
ATOM 1556 C CA . ALA B 1 53 ? 0.15 23.219 6.07 1 96.44 53 ALA B CA 1
ATOM 1557 C C . ALA B 1 53 ? 1.676 23.234 6.051 1 96.44 53 ALA B C 1
ATOM 1559 O O . ALA B 1 53 ? 2.316 23.219 7.102 1 96.44 53 ALA B O 1
ATOM 1560 N N . LEU B 1 54 ? 2.275 23.312 4.863 1 95 54 LEU B N 1
ATOM 1561 C CA . LEU B 1 54 ? 3.725 23.344 4.715 1 95 54 LEU B CA 1
ATOM 1562 C C . LEU B 1 54 ? 4.305 24.609 5.355 1 95 54 LEU B C 1
ATOM 1564 O O . LEU B 1 54 ? 5.336 24.547 6.027 1 95 54 LEU B O 1
ATOM 1568 N N . GLU B 1 55 ? 3.609 25.703 5.172 1 95.06 55 GLU B N 1
ATOM 1569 C CA . GLU B 1 55 ? 4.059 26.969 5.73 1 95.06 55 GLU B CA 1
ATOM 1570 C C . GLU B 1 55 ? 4.047 26.938 7.258 1 95.06 55 GLU B C 1
ATOM 1572 O O . GLU B 1 55 ? 4.859 27.609 7.902 1 95.06 55 GLU B O 1
ATOM 1577 N N . HIS B 1 56 ? 3.164 26.141 7.777 1 95.19 56 HIS B N 1
ATOM 1578 C CA . HIS B 1 56 ? 3.057 26.031 9.227 1 95.19 56 HIS B CA 1
ATOM 1579 C C . HIS B 1 56 ? 4.047 25 9.773 1 95.19 56 HIS B C 1
ATOM 1581 O O . HIS B 1 56 ? 4.102 24.766 10.984 1 95.19 56 HIS B O 1
ATOM 1587 N N . GLY B 1 57 ? 4.754 24.344 8.812 1 93.88 57 GLY B N 1
ATOM 1588 C CA . GLY B 1 57 ? 5.734 23.359 9.242 1 93.88 57 GLY B CA 1
ATOM 1589 C C . GLY B 1 57 ? 5.145 21.969 9.445 1 93.88 57 GLY B C 1
ATOM 1590 O O . GLY B 1 57 ? 5.691 21.172 10.195 1 93.88 57 GLY B O 1
ATOM 1591 N N . ALA B 1 58 ? 4.023 21.766 8.875 1 93.88 58 ALA B N 1
ATOM 1592 C CA . ALA B 1 58 ? 3.361 20.469 8.969 1 93.88 58 ALA B CA 1
ATOM 1593 C C . ALA B 1 58 ? 3.658 19.609 7.742 1 93.88 58 ALA B C 1
ATOM 1595 O O . ALA B 1 58 ? 2.818 19.484 6.848 1 93.88 58 ALA B O 1
ATOM 1596 N N . ASP B 1 59 ? 4.832 19.047 7.582 1 95.88 59 ASP B N 1
ATOM 1597 C CA . ASP B 1 59 ? 5.141 18.094 6.527 1 95.88 59 ASP B CA 1
ATOM 1598 C C . ASP B 1 59 ? 5.336 16.688 7.098 1 95.88 59 ASP B C 1
ATOM 1600 O O . ASP B 1 59 ? 5.828 16.531 8.219 1 95.88 59 ASP B O 1
ATOM 1604 N N . LEU B 1 60 ? 4.82 15.789 6.375 1 97.44 60 LEU B N 1
ATOM 1605 C CA . LEU B 1 60 ? 4.777 14.398 6.828 1 97.44 60 LEU B CA 1
ATOM 1606 C C . LEU B 1 60 ? 5.363 13.461 5.777 1 97.44 60 LEU B C 1
ATOM 1608 O O . LEU B 1 60 ? 5.164 13.672 4.578 1 97.44 60 LEU B O 1
ATOM 1612 N N . VAL B 1 61 ? 6.031 12.453 6.215 1 97.75 61 VAL B N 1
ATOM 1613 C CA . VAL B 1 61 ? 6.395 11.328 5.363 1 97.75 61 VAL B CA 1
ATOM 1614 C C . VAL B 1 61 ? 5.746 10.047 5.895 1 97.75 61 VAL B C 1
ATOM 1616 O O . VAL B 1 61 ? 5.453 9.945 7.086 1 97.75 61 VAL B O 1
ATOM 1619 N N . VAL B 1 62 ? 5.469 9.164 5.023 1 98.69 62 VAL B N 1
ATOM 1620 C CA . VAL B 1 62 ? 4.895 7.875 5.402 1 98.69 62 VAL B CA 1
ATOM 1621 C C . VAL B 1 62 ? 6.004 6.934 5.863 1 98.69 62 VAL B C 1
ATOM 1623 O O . VAL B 1 62 ? 6.957 6.676 5.121 1 98.69 62 VAL B O 1
ATOM 1626 N N . ALA B 1 63 ? 5.855 6.41 7.047 1 98.69 63 ALA B N 1
ATOM 1627 C CA . ALA B 1 63 ? 6.852 5.492 7.59 1 98.69 63 ALA B CA 1
ATOM 1628 C C . ALA B 1 63 ? 6.375 4.043 7.488 1 98.69 63 ALA B C 1
ATOM 1630 O O . ALA B 1 63 ? 7.184 3.125 7.344 1 98.69 63 ALA B O 1
ATOM 1631 N N . GLU B 1 64 ? 5.121 3.865 7.652 1 98.88 64 GLU B N 1
ATOM 1632 C CA . GLU B 1 64 ? 4.512 2.537 7.625 1 98.88 64 GLU B CA 1
ATOM 1633 C C . GLU B 1 64 ? 3.064 2.602 7.145 1 98.88 64 GLU B C 1
ATOM 1635 O O . GLU B 1 64 ? 2.332 3.531 7.492 1 98.88 64 GLU B O 1
ATOM 1640 N N . SER B 1 65 ? 2.67 1.674 6.359 1 98.94 65 SER B N 1
ATOM 1641 C CA . SER B 1 65 ? 1.274 1.521 5.961 1 98.94 65 SER B CA 1
ATOM 1642 C C . SER B 1 65 ? 0.819 0.07 6.09 1 98.94 65 SER B C 1
ATOM 1644 O O . SER B 1 65 ? 1.493 -0.842 5.605 1 98.94 65 SER B O 1
ATOM 1646 N N . ASN B 1 66 ? -0.294 -0.148 6.711 1 98.94 66 ASN B N 1
ATOM 1647 C CA . ASN B 1 66 ? -0.934 -1.454 6.832 1 98.94 66 ASN B CA 1
ATOM 1648 C C . ASN B 1 66 ? -2.34 -1.446 6.234 1 98.94 66 ASN B C 1
ATOM 1650 O O . ASN B 1 66 ? -3.182 -0.639 6.633 1 98.94 66 ASN B O 1
ATOM 1654 N N . LEU B 1 67 ? -2.57 -2.291 5.273 1 98.94 67 LEU B N 1
ATOM 1655 C CA . LEU B 1 67 ? -3.861 -2.365 4.598 1 98.94 67 LEU B CA 1
ATOM 1656 C C . LEU B 1 67 ? -4.512 -3.729 4.812 1 98.94 67 LEU B C 1
ATOM 1658 O O . LEU B 1 67 ? -3.836 -4.758 4.746 1 98.94 67 LEU B O 1
ATOM 1662 N N . ARG B 1 68 ? -5.762 -3.723 5.105 1 98.94 68 ARG B N 1
ATOM 1663 C CA . ARG B 1 68 ? -6.613 -4.91 5.086 1 98.94 68 ARG B CA 1
ATOM 1664 C C . ARG B 1 68 ? -7.746 -4.758 4.078 1 98.94 68 ARG B C 1
ATOM 1666 O O . ARG B 1 68 ? -8.516 -3.795 4.145 1 98.94 68 ARG B O 1
ATOM 1673 N N . TYR B 1 69 ? -7.828 -5.676 3.166 1 98.81 69 TYR B N 1
ATOM 1674 C CA . TYR B 1 69 ? -8.828 -5.633 2.102 1 98.81 69 TYR B CA 1
ATOM 1675 C C . TYR B 1 69 ? -9.992 -6.57 2.408 1 98.81 69 TYR B C 1
ATOM 1677 O O . TYR B 1 69 ? -9.836 -7.793 2.396 1 98.81 69 TYR B O 1
ATOM 1685 N N . HIS B 1 70 ? -11.148 -6.02 2.592 1 98.31 70 HIS B N 1
ATOM 1686 C CA . HIS B 1 70 ? -12.281 -6.801 3.055 1 98.31 70 HIS B CA 1
ATOM 1687 C C . HIS B 1 70 ? -13.25 -7.102 1.911 1 98.31 70 HIS B C 1
ATOM 1689 O O . HIS B 1 70 ? -13.867 -8.164 1.877 1 98.31 70 HIS B O 1
ATOM 1695 N N . ALA B 1 71 ? -13.461 -6.156 1.04 1 97.75 71 ALA B N 1
ATOM 1696 C CA . ALA B 1 71 ? -14.359 -6.281 -0.099 1 97.75 71 ALA B CA 1
ATOM 1697 C C . ALA B 1 71 ? -13.844 -5.496 -1.3 1 97.75 71 ALA B C 1
ATOM 1699 O O . ALA B 1 71 ? -13.242 -4.43 -1.14 1 97.75 71 ALA B O 1
ATOM 1700 N N . PRO B 1 72 ? -14.117 -6.012 -2.463 1 97.44 72 PRO B N 1
ATOM 1701 C CA . PRO B 1 72 ? -13.633 -5.305 -3.65 1 97.44 72 PRO B CA 1
ATOM 1702 C C . PRO B 1 72 ? -14.438 -4.043 -3.959 1 97.44 72 PRO B C 1
ATOM 1704 O O . PRO B 1 72 ? -15.594 -3.928 -3.541 1 97.44 72 PRO B O 1
ATOM 1707 N N . CYS B 1 73 ? -13.789 -3.08 -4.57 1 98.69 73 CYS B N 1
ATOM 1708 C CA . CYS B 1 73 ? -14.422 -1.922 -5.188 1 98.69 73 CYS B CA 1
ATOM 1709 C C . CYS B 1 73 ? -14.32 -1.984 -6.707 1 98.69 73 CYS B C 1
ATOM 1711 O O . CYS B 1 73 ? -13.375 -2.559 -7.246 1 98.69 73 CYS B O 1
ATOM 1713 N N . ARG B 1 74 ? -15.281 -1.39 -7.41 1 98.69 74 ARG B N 1
ATOM 1714 C CA . ARG B 1 74 ? -15.352 -1.527 -8.859 1 98.69 74 ARG B CA 1
ATOM 1715 C C . ARG B 1 74 ? -15.586 -0.176 -9.531 1 98.69 74 ARG B C 1
ATOM 1717 O O . ARG B 1 74 ? -15.977 0.79 -8.867 1 98.69 74 ARG B O 1
ATOM 1724 N N . TYR B 1 75 ? -15.352 -0.197 -10.805 1 98.81 75 TYR B N 1
ATOM 1725 C CA . TYR B 1 75 ? -15.523 1.002 -11.617 1 98.81 75 TYR B CA 1
ATOM 1726 C C . TYR B 1 75 ? -16.875 1.65 -11.359 1 98.81 75 TYR B C 1
ATOM 1728 O O . TYR B 1 75 ? -17.891 0.957 -11.219 1 98.81 75 TYR B O 1
ATOM 1736 N N . ASP B 1 76 ? -16.844 2.928 -11.305 1 98.81 76 ASP B N 1
ATOM 1737 C CA . ASP B 1 76 ? -18 3.809 -11.266 1 98.81 76 ASP B CA 1
ATOM 1738 C C . ASP B 1 76 ? -18.688 3.736 -9.906 1 98.81 76 ASP B C 1
ATOM 1740 O O . ASP B 1 76 ? -19.656 4.461 -9.656 1 98.81 76 ASP B O 1
ATOM 1744 N N . GLU B 1 77 ? -18.234 2.908 -9.031 1 98.88 77 GLU B N 1
ATOM 1745 C CA . GLU B 1 77 ? -18.781 2.863 -7.68 1 98.88 77 GLU B CA 1
ATOM 1746 C C . GLU B 1 77 ? -18.422 4.113 -6.887 1 98.88 77 GLU B C 1
ATOM 1748 O O . GLU B 1 77 ? -17.344 4.68 -7.086 1 98.88 77 GLU B O 1
ATOM 1753 N N . GLU B 1 78 ? -19.359 4.527 -6.062 1 98.88 78 GLU B N 1
ATOM 1754 C CA . GLU B 1 78 ? -19.141 5.664 -5.168 1 98.88 78 GLU B CA 1
ATOM 1755 C C . GLU B 1 78 ? -18.609 5.207 -3.814 1 98.88 78 GLU B C 1
ATOM 1757 O O . GLU B 1 78 ? -19.25 4.406 -3.129 1 98.88 78 GLU B O 1
ATOM 1762 N N . LEU B 1 79 ? -17.484 5.723 -3.443 1 98.94 79 LEU B N 1
ATOM 1763 C CA . LEU B 1 79 ? -16.828 5.398 -2.178 1 98.94 79 LEU B CA 1
ATOM 1764 C C . LEU B 1 79 ? -16.781 6.621 -1.267 1 98.94 79 LEU B C 1
ATOM 1766 O O . LEU B 1 79 ? -16.984 7.75 -1.722 1 98.94 79 LEU B O 1
ATOM 1770 N N . VAL B 1 80 ? -16.594 6.367 -0.007 1 98.94 80 VAL B N 1
ATOM 1771 C CA . VAL B 1 80 ? -16.25 7.391 0.975 1 98.94 80 VAL B CA 1
ATOM 1772 C C . VAL B 1 80 ? -15 6.98 1.736 1 98.94 80 VAL B C 1
ATOM 1774 O O . VAL B 1 80 ? -14.898 5.855 2.229 1 98.94 80 VAL B O 1
ATOM 1777 N N . ILE B 1 81 ? -14.039 7.812 1.809 1 98.94 81 ILE B N 1
ATOM 1778 C CA . ILE B 1 81 ? -12.844 7.617 2.623 1 98.94 81 ILE B CA 1
ATOM 1779 C C . ILE B 1 81 ? -12.977 8.398 3.928 1 98.94 81 ILE B C 1
ATOM 1781 O O . ILE B 1 81 ? -12.898 9.633 3.932 1 98.94 81 ILE B O 1
ATOM 1785 N N . ALA B 1 82 ? -13.133 7.664 4.988 1 98.81 82 ALA B N 1
ATOM 1786 C CA . ALA B 1 82 ? -13.203 8.273 6.312 1 98.81 82 ALA B CA 1
ATOM 1787 C C . ALA B 1 82 ? -11.844 8.258 7 1 98.81 82 ALA B C 1
ATOM 1789 O O . ALA B 1 82 ? -11.117 7.262 6.938 1 98.81 82 ALA B O 1
ATOM 1790 N N . VAL B 1 83 ? -11.508 9.383 7.68 1 98.69 83 VAL B N 1
ATOM 1791 C CA . VAL B 1 83 ? -10.18 9.547 8.266 1 98.69 83 VAL B CA 1
ATOM 1792 C C . VAL B 1 83 ? -10.305 9.766 9.773 1 98.69 83 VAL B C 1
ATOM 1794 O O . VAL B 1 83 ? -11.125 10.578 10.219 1 98.69 83 VAL B O 1
ATOM 1797 N N . PHE B 1 84 ? -9.492 9.078 10.508 1 97.44 84 PHE B N 1
ATOM 1798 C CA . PHE B 1 84 ? -9.469 9.188 11.961 1 97.44 84 PHE B CA 1
ATOM 1799 C C . PHE B 1 84 ? -8.047 9.336 12.469 1 97.44 84 PHE B C 1
ATOM 1801 O O . PHE B 1 84 ? -7.121 8.719 11.938 1 97.44 84 PHE B O 1
ATOM 1808 N N . LEU B 1 85 ? -7.875 10.141 13.516 1 97 85 LEU B N 1
ATOM 1809 C CA . LEU B 1 85 ? -6.59 10.148 14.211 1 97 85 LEU B CA 1
ATOM 1810 C C . LEU B 1 85 ? -6.5 8.992 15.203 1 97 85 LEU B C 1
ATOM 1812 O O . LEU B 1 85 ? -7.285 8.922 16.141 1 97 85 LEU B O 1
ATOM 1816 N N . GLY B 1 86 ? -5.586 8.141 14.992 1 96.12 86 GLY B N 1
ATOM 1817 C CA . GLY B 1 86 ? -5.426 6.977 15.852 1 96.12 86 GLY B CA 1
ATOM 1818 C C . GLY B 1 86 ? -4.512 7.23 17.031 1 96.12 86 GLY B C 1
ATOM 1819 O O . GLY B 1 86 ? -4.773 6.758 18.141 1 96.12 86 GLY B O 1
ATOM 1820 N N . HIS B 1 87 ? -3.471 7.918 16.781 1 96.56 87 HIS B N 1
ATOM 1821 C CA . HIS B 1 87 ? -2.459 8.195 17.797 1 96.56 87 HIS B CA 1
ATOM 1822 C C . HIS B 1 87 ? -1.64 9.43 17.438 1 96.56 87 HIS B C 1
ATOM 1824 O O . HIS B 1 87 ? -1.385 9.688 16.25 1 96.56 87 HIS B O 1
ATOM 1830 N N . LEU B 1 88 ? -1.315 10.172 18.406 1 96.38 88 LEU B N 1
ATOM 1831 C CA . LEU B 1 88 ? -0.417 11.305 18.234 1 96.38 88 LEU B CA 1
ATOM 1832 C C . LEU B 1 88 ? 0.798 11.188 19.141 1 96.38 88 LEU B C 1
ATOM 1834 O O . LEU B 1 88 ? 0.666 11.227 20.359 1 96.38 88 LEU B O 1
ATOM 1838 N N . GLY B 1 89 ? 1.938 10.977 18.531 1 94.88 89 GLY B N 1
ATOM 1839 C CA . GLY B 1 89 ? 3.197 10.992 19.25 1 94.88 89 GLY B CA 1
ATOM 1840 C C . GLY B 1 89 ? 3.9 12.328 19.203 1 94.88 89 GLY B C 1
ATOM 1841 O O . GLY B 1 89 ? 3.305 13.336 18.828 1 94.88 89 GLY B O 1
ATOM 1842 N N . THR B 1 90 ? 5.195 12.375 19.656 1 93.19 90 THR B N 1
ATOM 1843 C CA . THR B 1 90 ? 5.969 13.609 19.672 1 93.19 90 THR B CA 1
ATOM 1844 C C . THR B 1 90 ? 6.344 14.016 18.25 1 93.19 90 THR B C 1
ATOM 1846 O O . THR B 1 90 ? 6.195 15.18 17.859 1 93.19 90 THR B O 1
ATOM 1849 N N . THR B 1 91 ? 6.828 13.023 17.469 1 96.19 91 THR B N 1
ATOM 1850 C CA . THR B 1 91 ? 7.289 13.352 16.125 1 96.19 91 THR B CA 1
ATOM 1851 C C . THR B 1 91 ? 6.543 12.523 15.078 1 96.19 91 THR B C 1
ATOM 1853 O O . THR B 1 91 ? 6.977 12.43 13.93 1 96.19 91 THR B O 1
ATOM 1856 N N . SER B 1 92 ? 5.457 11.836 15.547 1 97.81 92 SER B N 1
ATOM 1857 C CA . SER B 1 92 ? 4.734 10.969 14.625 1 97.81 92 SER B CA 1
ATOM 1858 C C . SER B 1 92 ? 3.254 10.891 14.977 1 97.81 92 SER B C 1
ATOM 1860 O O . SER B 1 92 ? 2.848 11.297 16.078 1 97.81 92 SER B O 1
ATOM 1862 N N . LEU B 1 93 ? 2.49 10.438 14.023 1 97.31 93 LEU B N 1
ATOM 1863 C CA . LEU B 1 93 ? 1.084 10.141 14.273 1 97.31 93 LEU B CA 1
ATOM 1864 C C . LEU B 1 93 ? 0.633 8.922 13.477 1 97.31 93 LEU B C 1
ATOM 1866 O O . LEU B 1 93 ? 1.272 8.555 12.484 1 97.31 93 LEU B O 1
ATOM 1870 N N . ILE B 1 94 ? -0.373 8.25 14.008 1 98.62 94 ILE B N 1
ATOM 1871 C CA . ILE B 1 94 ? -1.042 7.152 13.32 1 98.62 94 ILE B CA 1
ATOM 1872 C C . ILE B 1 94 ? -2.43 7.598 12.867 1 98.62 94 ILE B C 1
ATOM 1874 O O . ILE B 1 94 ? -3.225 8.086 13.672 1 98.62 94 ILE B O 1
ATOM 1878 N N . VAL B 1 95 ? -2.662 7.457 11.625 1 98.62 95 VAL B N 1
ATOM 1879 C CA . VAL B 1 95 ? -3.959 7.789 11.047 1 98.62 95 VAL B CA 1
ATOM 1880 C C . VAL B 1 95 ? -4.641 6.516 10.547 1 98.62 95 VAL B C 1
ATOM 1882 O O . VAL B 1 95 ? -4.02 5.703 9.859 1 98.62 95 VAL B O 1
ATOM 1885 N N . ASP B 1 96 ? -5.867 6.375 10.906 1 98.62 96 ASP B N 1
ATOM 1886 C CA . ASP B 1 96 ? -6.707 5.273 10.453 1 98.62 96 ASP B CA 1
ATOM 1887 C C . ASP B 1 96 ? -7.648 5.723 9.336 1 98.62 96 ASP B C 1
ATOM 1889 O O . ASP B 1 96 ? -8.281 6.777 9.438 1 98.62 96 ASP B O 1
ATOM 1893 N N . PHE B 1 97 ? -7.727 4.93 8.312 1 98.88 97 PHE B N 1
ATOM 1894 C CA . PHE B 1 97 ? -8.633 5.199 7.203 1 98.88 97 PHE B CA 1
ATOM 1895 C C . PHE B 1 97 ? -9.602 4.043 7.008 1 98.88 97 PHE B C 1
ATOM 1897 O O . PHE B 1 97 ? -9.227 2.877 7.129 1 98.88 97 PHE B O 1
ATOM 1904 N N . GLU B 1 98 ? -10.789 4.359 6.684 1 98.88 98 GLU B N 1
ATOM 1905 C CA . GLU B 1 98 ? -11.789 3.41 6.219 1 98.88 98 GLU B CA 1
ATOM 1906 C C . GLU B 1 98 ? -12.281 3.764 4.82 1 98.88 98 GLU B C 1
ATOM 1908 O O . GLU B 1 98 ? -12.75 4.879 4.582 1 98.88 98 GLU B O 1
ATOM 1913 N N . VAL B 1 99 ? -12.125 2.9 3.883 1 98.94 99 VAL B N 1
ATOM 1914 C CA . VAL B 1 99 ? -12.742 3.006 2.564 1 98.94 99 VAL B CA 1
ATOM 1915 C C . VAL B 1 99 ? -14.078 2.27 2.559 1 98.94 99 VAL B C 1
ATOM 1917 O O . VAL B 1 99 ? -14.125 1.05 2.734 1 98.94 99 VAL B O 1
ATOM 1920 N N . ARG B 1 100 ? -15.086 3 2.277 1 98.88 100 ARG B N 1
ATOM 1921 C CA . ARG B 1 100 ? -16.422 2.428 2.395 1 98.88 100 ARG B CA 1
ATOM 1922 C C . ARG B 1 100 ? -17.203 2.582 1.093 1 98.88 100 ARG B C 1
ATOM 1924 O O . ARG B 1 100 ? -17.078 3.596 0.402 1 98.88 100 ARG B O 1
ATOM 1931 N N . ARG B 1 101 ? -17.984 1.665 0.785 1 98.81 101 ARG B N 1
ATOM 1932 C CA . ARG B 1 101 ? -19.047 1.686 -0.224 1 98.81 101 ARG B CA 1
ATOM 1933 C C . ARG B 1 101 ? -20.422 1.571 0.421 1 98.81 101 ARG B C 1
ATOM 1935 O O . ARG B 1 101 ? -20.875 0.468 0.725 1 98.81 101 ARG B O 1
ATOM 1942 N N . GLY B 1 102 ? -21.078 2.748 0.546 1 97.62 102 GLY B N 1
ATOM 1943 C CA . GLY B 1 102 ? -22.234 2.73 1.427 1 97.62 102 GLY B CA 1
ATOM 1944 C C . GLY B 1 102 ? -21.906 2.283 2.838 1 97.62 102 GLY B C 1
ATOM 1945 O O . GLY B 1 102 ? -21 2.836 3.475 1 97.62 102 GLY B O 1
ATOM 1946 N N . GLU B 1 103 ? -22.547 1.249 3.318 1 97.31 103 GLU B N 1
ATOM 1947 C CA . GLU B 1 103 ? -22.328 0.752 4.672 1 97.31 103 GLU B CA 1
ATOM 1948 C C . GLU B 1 103 ? -21.234 -0.319 4.699 1 97.31 103 GLU B C 1
ATOM 1950 O O . GLU B 1 103 ? -20.797 -0.735 5.773 1 97.31 103 GLU B O 1
ATOM 1955 N N . THR B 1 104 ? -20.766 -0.695 3.613 1 98.5 104 THR B N 1
ATOM 1956 C CA . THR B 1 104 ? -19.797 -1.775 3.516 1 98.5 104 THR B CA 1
ATOM 1957 C C . THR B 1 104 ? -18.375 -1.238 3.684 1 98.5 104 THR B C 1
ATOM 1959 O O . THR B 1 104 ? -17.953 -0.352 2.939 1 98.5 104 THR B O 1
ATOM 1962 N N . LEU B 1 105 ? -17.672 -1.763 4.703 1 98.81 105 LEU B N 1
ATOM 1963 C CA . LEU B 1 105 ? -16.25 -1.496 4.824 1 98.81 105 LEU B CA 1
ATOM 1964 C C . LEU B 1 105 ? -15.453 -2.309 3.807 1 98.81 105 LEU B C 1
ATOM 1966 O O . LEU B 1 105 ? -15.414 -3.539 3.881 1 98.81 105 LEU B O 1
ATOM 1970 N N . CYS B 1 106 ? -14.828 -1.643 2.871 1 98.88 106 CYS B N 1
ATOM 1971 C CA . CYS B 1 106 ? -14.109 -2.326 1.802 1 98.88 106 CYS B CA 1
ATOM 1972 C C . CYS B 1 106 ? -12.633 -2.494 2.152 1 98.88 106 CYS B C 1
ATOM 1974 O O . CYS B 1 106 ? -12.039 -3.535 1.874 1 98.88 106 CYS B O 1
ATOM 1976 N N . THR B 1 107 ? -12.031 -1.471 2.719 1 98.94 107 THR B N 1
ATOM 1977 C CA . THR B 1 107 ? -10.609 -1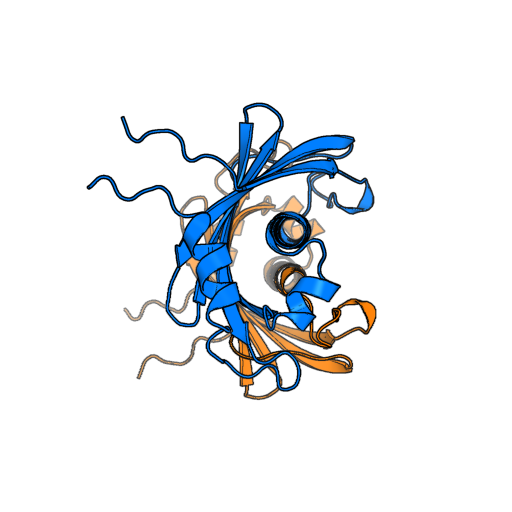.492 3.023 1 98.94 107 THR B CA 1
ATOM 1978 C C . THR B 1 107 ? -10.305 -0.652 4.262 1 98.94 107 THR B C 1
ATOM 1980 O O . THR B 1 107 ? -10.859 0.435 4.43 1 98.94 107 THR B O 1
ATOM 1983 N N . GLU B 1 108 ? -9.445 -1.148 5.105 1 98.94 108 GLU B N 1
ATOM 1984 C CA . GLU B 1 108 ? -8.852 -0.387 6.199 1 98.94 108 GLU B CA 1
ATOM 1985 C C . GLU B 1 108 ? -7.375 -0.101 5.934 1 98.94 108 GLU B C 1
ATOM 1987 O O . GLU B 1 108 ? -6.645 -0.974 5.465 1 98.94 108 GLU B O 1
ATOM 1992 N N . VAL B 1 109 ? -7.023 1.091 6.215 1 98.94 109 VAL B N 1
ATOM 1993 C CA . VAL B 1 109 ? -5.617 1.468 6.109 1 98.94 109 VAL B CA 1
ATOM 1994 C C . VAL B 1 109 ? -5.164 2.141 7.402 1 98.94 109 VAL B C 1
ATOM 1996 O O . VAL B 1 109 ? -5.859 3.01 7.934 1 98.94 109 VAL B O 1
ATOM 1999 N N . LYS B 1 110 ? -4.129 1.72 7.973 1 98.94 110 LYS B N 1
ATOM 2000 C CA . LYS B 1 110 ? -3.441 2.373 9.086 1 98.94 110 LYS B CA 1
ATOM 2001 C C . LYS B 1 110 ? -2.055 2.85 8.664 1 98.94 110 LYS B C 1
ATOM 2003 O O . LYS B 1 110 ? -1.218 2.049 8.242 1 98.94 110 LYS B O 1
ATOM 2008 N N . THR B 1 111 ? -1.834 4.102 8.75 1 98.94 111 THR B N 1
ATOM 2009 C CA . THR B 1 111 ? -0.568 4.672 8.297 1 98.94 111 THR B CA 1
ATOM 2010 C C . THR B 1 111 ? 0.126 5.41 9.438 1 98.94 111 THR B C 1
ATOM 2012 O O . THR B 1 111 ? -0.504 6.199 10.148 1 98.94 111 THR B O 1
ATOM 2015 N N . ARG B 1 112 ? 1.373 5.121 9.648 1 98.88 112 ARG B N 1
ATOM 2016 C CA . ARG B 1 112 ? 2.219 5.934 10.516 1 98.88 112 ARG B CA 1
ATOM 2017 C C . ARG B 1 112 ? 2.92 7.031 9.719 1 98.88 112 ARG B C 1
ATOM 2019 O O . ARG B 1 112 ? 3.639 6.746 8.758 1 98.88 112 ARG B O 1
ATOM 2026 N N . TYR B 1 113 ? 2.699 8.219 10.086 1 98.62 113 TYR B N 1
ATOM 2027 C CA . TYR B 1 113 ? 3.375 9.383 9.531 1 98.62 113 TYR B CA 1
ATOM 2028 C C . TYR B 1 113 ? 4.426 9.914 10.5 1 98.62 113 TYR B C 1
ATOM 2030 O O . TYR B 1 113 ? 4.25 9.852 11.719 1 98.62 113 TYR B O 1
ATOM 2038 N N . VAL B 1 114 ? 5.422 10.461 9.914 1 98.44 114 VAL B N 1
ATOM 2039 C CA . VAL B 1 114 ? 6.457 11.117 10.703 1 98.44 114 VAL B CA 1
ATOM 2040 C C . VAL B 1 114 ? 6.629 12.555 10.227 1 98.44 114 VAL B C 1
ATOM 2042 O O . VAL B 1 114 ? 6.73 12.812 9.023 1 98.44 114 VAL B O 1
ATOM 2045 N N . PHE B 1 115 ? 6.625 13.445 11.172 1 98 115 PHE B N 1
ATOM 2046 C CA . PHE B 1 115 ? 6.867 14.844 10.836 1 98 115 PHE B CA 1
ATOM 2047 C C . PHE B 1 115 ? 8.305 15.047 10.367 1 98 115 PHE B C 1
ATOM 2049 O O . PHE B 1 115 ? 9.234 14.477 10.945 1 98 115 PHE B O 1
ATOM 2056 N N . VAL B 1 116 ? 8.406 15.914 9.32 1 96.75 116 VAL B N 1
ATOM 2057 C CA . VAL B 1 116 ? 9.734 16.203 8.797 1 96.75 116 VAL B CA 1
ATOM 2058 C C . VAL B 1 116 ? 9.883 17.703 8.555 1 96.75 116 VAL B C 1
ATOM 2060 O O . VAL B 1 116 ? 8.883 18.422 8.484 1 96.75 116 VAL B O 1
ATOM 2063 N N . ASP B 1 117 ? 11.188 18.109 8.516 1 91.06 117 ASP B N 1
ATOM 2064 C CA . ASP B 1 117 ? 11.477 19.438 8.016 1 91.06 117 ASP B CA 1
ATOM 2065 C C . ASP B 1 117 ? 11.156 19.547 6.527 1 91.06 117 ASP B C 1
ATOM 2067 O O . ASP B 1 117 ? 11.625 18.75 5.723 1 91.06 117 ASP B O 1
ATOM 2071 N N . PRO B 1 118 ? 10.344 20.547 6.172 1 86.5 118 PRO B N 1
ATOM 2072 C CA . PRO B 1 118 ? 9.883 20.578 4.781 1 86.5 118 PRO B CA 1
ATOM 2073 C C . PRO B 1 118 ? 11.016 20.812 3.789 1 86.5 118 PRO B C 1
ATOM 2075 O O . PRO B 1 118 ? 10.875 20.531 2.598 1 86.5 118 PRO B O 1
ATOM 2078 N N . VAL B 1 119 ? 12.141 21.281 4.266 1 85.31 119 VAL B N 1
ATOM 2079 C CA . VAL B 1 119 ? 13.258 21.594 3.385 1 85.31 119 VAL B CA 1
ATOM 2080 C C . VAL B 1 119 ? 14.219 20.422 3.32 1 85.31 119 VAL B C 1
ATOM 2082 O O . VAL B 1 119 ? 14.602 19.984 2.232 1 85.31 119 VAL B O 1
ATOM 2085 N N . THR B 1 120 ? 14.5 19.812 4.414 1 87.25 120 THR B N 1
ATOM 2086 C CA . THR B 1 120 ? 15.539 18.781 4.457 1 87.25 120 THR B CA 1
ATOM 2087 C C . THR B 1 120 ? 14.922 17.391 4.414 1 87.25 120 THR B C 1
ATOM 2089 O O . THR B 1 120 ? 15.609 16.406 4.152 1 87.25 120 THR B O 1
ATOM 2092 N N . LEU B 1 121 ? 13.68 17.234 4.754 1 88.19 121 LEU B N 1
ATOM 2093 C CA . LEU B 1 121 ? 12.906 16 4.852 1 88.19 121 LEU B CA 1
ATOM 2094 C C . LEU B 1 121 ? 13.469 15.102 5.949 1 88.19 121 LEU B C 1
ATOM 2096 O O . LEU B 1 121 ? 13.234 13.891 5.938 1 88.19 121 LEU B O 1
ATOM 2100 N N . ARG B 1 122 ? 14.211 15.758 6.855 1 91.44 122 ARG B N 1
ATOM 2101 C CA . ARG B 1 122 ? 14.672 15.031 8.031 1 91.44 122 ARG B CA 1
ATOM 2102 C C . ARG B 1 122 ? 13.633 15.078 9.148 1 91.44 122 ARG B C 1
ATOM 2104 O O . ARG B 1 122 ? 12.914 16.078 9.297 1 91.44 122 ARG B O 1
ATOM 2111 N N . LYS B 1 123 ? 13.609 14.023 9.922 1 93.88 123 LYS B N 1
ATOM 2112 C CA . LYS B 1 123 ? 12.68 13.945 11.039 1 93.88 123 LYS B CA 1
ATOM 2113 C C . LYS B 1 123 ? 12.805 15.172 11.945 1 93.88 123 LYS B C 1
ATOM 2115 O O . LYS B 1 123 ? 13.922 15.578 12.289 1 93.88 123 LYS B O 1
ATOM 2120 N N . ALA B 1 124 ? 11.695 15.766 12.32 1 92.06 124 ALA B N 1
ATOM 2121 C CA . ALA B 1 124 ? 11.664 16.938 13.195 1 92.06 124 ALA B CA 1
ATOM 2122 C C . ALA B 1 124 ? 10.312 17.047 13.898 1 92.06 124 ALA B C 1
ATOM 2124 O O . ALA B 1 124 ? 9.273 16.797 13.305 1 92.06 124 ALA B O 1
ATOM 2125 N N . ALA B 1 125 ? 10.391 17.484 15.125 1 93.81 125 ALA B N 1
ATOM 2126 C CA . ALA B 1 125 ? 9.125 17.781 15.805 1 93.81 125 ALA B CA 1
ATOM 2127 C C . ALA B 1 125 ? 8.383 18.922 15.117 1 93.81 125 ALA B C 1
ATOM 2129 O O . ALA B 1 125 ? 9 19.891 14.68 1 93.81 125 ALA B O 1
ATOM 2130 N N . PRO B 1 126 ? 7.102 18.734 15.023 1 95.62 126 PRO B N 1
ATOM 2131 C CA . PRO B 1 126 ? 6.359 19.859 14.453 1 95.62 126 PRO B CA 1
ATOM 2132 C C . PRO B 1 126 ? 6.273 21.047 15.398 1 95.62 126 PRO B C 1
ATOM 2134 O O . PRO B 1 126 ? 6.434 20.891 16.609 1 95.62 126 PRO B O 1
ATOM 2137 N N . PRO B 1 127 ? 6.062 22.266 14.812 1 96.31 127 PRO B N 1
ATOM 2138 C CA . PRO B 1 127 ? 5.773 23.406 15.695 1 96.31 127 PRO B CA 1
ATOM 2139 C C . PRO B 1 127 ? 4.602 23.141 16.641 1 96.31 127 PRO B C 1
ATOM 2141 O O . PRO B 1 127 ? 3.727 22.328 16.328 1 96.31 127 PRO B O 1
ATOM 2144 N N . ALA B 1 128 ? 4.598 23.781 17.75 1 96.25 128 ALA B N 1
ATOM 2145 C CA . ALA B 1 128 ? 3.576 23.562 18.766 1 96.25 128 ALA B CA 1
ATOM 2146 C C . ALA B 1 128 ? 2.178 23.766 18.203 1 96.25 128 ALA B C 1
ATOM 2148 O O . ALA B 1 128 ? 1.249 23.031 18.531 1 96.25 128 ALA B O 1
ATOM 2149 N N . SER B 1 129 ? 2.057 24.766 17.359 1 96.5 129 SER B N 1
ATOM 2150 C CA . SER B 1 129 ? 0.753 25.062 16.781 1 96.5 129 SER B CA 1
ATOM 2151 C C . SER B 1 129 ? 0.244 23.906 15.93 1 96.5 129 SER B C 1
ATOM 2153 O O . SER B 1 129 ? -0.955 23.625 15.906 1 96.5 129 SER B O 1
ATOM 2155 N N . VAL B 1 130 ? 1.122 23.281 15.234 1 97 130 VAL B N 1
ATOM 2156 C CA . VAL B 1 130 ? 0.771 22.125 14.398 1 97 130 VAL B CA 1
ATOM 2157 C C . VAL B 1 130 ? 0.377 20.953 15.281 1 97 130 VAL B C 1
ATOM 2159 O O . VAL B 1 130 ? -0.649 20.312 15.047 1 97 130 VAL B O 1
ATOM 2162 N N . ARG B 1 131 ? 1.175 20.672 16.234 1 96.19 131 ARG B N 1
ATOM 2163 C CA . ARG B 1 131 ? 0.865 19.578 17.156 1 96.19 131 ARG B CA 1
ATOM 2164 C C . ARG B 1 131 ? -0.496 19.781 17.812 1 96.19 131 ARG B C 1
ATOM 2166 O O . ARG B 1 131 ? -1.279 18.828 17.938 1 96.19 131 ARG B O 1
ATOM 2173 N N . GLU B 1 132 ? -0.735 20.984 18.219 1 95.62 132 GLU B N 1
ATOM 2174 C CA . GLU B 1 132 ? -1.995 21.297 18.891 1 95.62 132 GLU B CA 1
ATOM 2175 C C . GLU B 1 132 ? -3.18 21.109 17.938 1 95.62 132 GLU B C 1
ATOM 2177 O O . GLU B 1 132 ? -4.25 20.672 18.359 1 95.62 132 GLU B O 1
ATOM 2182 N N . ALA B 1 133 ? -2.967 21.5 16.672 1 96.5 133 ALA B N 1
ATOM 2183 C CA . ALA B 1 133 ? -4.023 21.328 15.68 1 96.5 133 ALA B CA 1
ATOM 2184 C C . ALA B 1 133 ? -4.422 19.859 15.562 1 96.5 133 ALA B C 1
ATOM 2186 O O . ALA B 1 133 ? -5.609 19.516 15.547 1 96.5 133 ALA B O 1
ATOM 2187 N N . TYR B 1 134 ? -3.455 18.938 15.531 1 96.31 134 TYR B N 1
ATOM 2188 C CA . TYR B 1 134 ? -3.744 17.516 15.438 1 96.31 134 TYR B CA 1
ATOM 2189 C C . TYR B 1 134 ? -4.289 16.984 16.766 1 96.31 134 TYR B C 1
ATOM 2191 O O . TYR B 1 134 ? -5.16 16.109 16.781 1 96.31 134 TYR B O 1
ATOM 2199 N N . ALA B 1 135 ? -3.785 17.469 17.875 1 94.81 135 ALA B N 1
ATOM 2200 C CA . ALA B 1 135 ? -4.223 17.031 19.188 1 94.81 135 ALA B CA 1
ATOM 2201 C C . ALA B 1 135 ? -5.711 17.312 19.391 1 94.81 135 ALA B C 1
ATOM 2203 O O . ALA B 1 135 ? -6.402 16.547 20.078 1 94.81 135 ALA B O 1
ATOM 2204 N N . ALA B 1 136 ? -6.156 18.344 18.781 1 92.69 136 ALA B N 1
ATOM 2205 C CA . ALA B 1 136 ? -7.551 18.75 18.906 1 92.69 136 ALA B CA 1
ATOM 2206 C C . ALA B 1 136 ? -8.484 17.734 18.25 1 92.69 136 ALA B C 1
ATOM 2208 O O . ALA B 1 136 ? -9.695 17.75 18.469 1 92.69 136 ALA B O 1
ATOM 2209 N N . LEU B 1 137 ? -7.93 16.859 17.391 1 91.5 137 LEU B N 1
ATOM 2210 C CA . LEU B 1 137 ? -8.719 15.867 16.672 1 91.5 137 LEU B CA 1
ATOM 2211 C C . LEU B 1 137 ? -8.938 14.633 17.531 1 91.5 137 LEU B C 1
ATOM 2213 O O . LEU B 1 137 ? -9.766 13.773 17.203 1 91.5 137 LEU B O 1
ATOM 2217 N N . LEU B 1 138 ? -8.156 14.43 18.625 1 86.88 138 LEU B N 1
ATOM 2218 C CA . LEU B 1 138 ? -8.289 13.266 19.5 1 86.88 138 LEU B CA 1
ATOM 2219 C C . LEU B 1 138 ? -9.539 13.367 20.359 1 86.88 138 LEU B C 1
ATOM 2221 O O . LEU B 1 138 ? -9.914 14.469 20.781 1 86.88 138 LEU B O 1
ATOM 2225 N N . PRO B 1 139 ? -10.203 12.211 20.391 1 77 139 PRO B N 1
ATOM 2226 C CA . PRO B 1 139 ? -11.367 12.266 21.297 1 77 139 PRO B CA 1
ATOM 2227 C C . PRO B 1 139 ? -10.992 12.68 22.719 1 77 139 PRO B C 1
ATOM 2229 O O . PRO B 1 139 ? -9.875 12.43 23.156 1 77 139 PRO B O 1
ATOM 2232 N N . ALA B 1 140 ? -11.82 13.562 23.203 1 69.56 140 ALA B N 1
ATOM 2233 C CA . ALA B 1 140 ? -11.609 13.977 24.578 1 69.56 140 ALA B CA 1
ATOM 2234 C C . ALA B 1 140 ? -11.43 12.773 25.5 1 69.56 140 ALA B C 1
ATOM 2236 O O . ALA B 1 140 ? -12.055 11.734 25.297 1 69.56 140 ALA B O 1
ATOM 2237 N N . GLN B 1 141 ? -10.211 12.602 26 1 63.25 141 GLN B N 1
ATOM 2238 C CA . GLN B 1 141 ? -9.992 11.531 26.969 1 63.25 141 GLN B CA 1
ATOM 2239 C C . GLN B 1 141 ? -10.93 11.672 28.172 1 63.25 141 GLN B C 1
ATOM 2241 O O . GLN B 1 141 ? -11.141 12.781 28.672 1 63.25 141 GLN B O 1
ATOM 2246 N N . ALA B 1 142 ? -11.945 10.805 28.078 1 56.25 142 ALA B N 1
ATOM 2247 C CA . ALA B 1 142 ? -12.781 10.812 29.281 1 56.25 142 ALA B CA 1
ATOM 2248 C C . ALA B 1 142 ? -11.938 11.055 30.531 1 56.25 142 ALA B C 1
ATOM 2250 O O . ALA B 1 142 ? -10.883 10.453 30.703 1 56.25 142 ALA B O 1
ATOM 2251 N N . ASP B 1 143 ? -12.008 12.289 31.125 1 44.94 143 ASP B N 1
ATOM 2252 C CA . ASP B 1 143 ? -11.508 12.414 32.469 1 44.94 143 ASP B CA 1
ATOM 2253 C C . ASP B 1 143 ? -12 11.273 33.375 1 44.94 143 ASP B C 1
ATOM 2255 O O . ASP B 1 143 ? -13.141 10.828 33.219 1 44.94 143 ASP B O 1
#

Radius of gyration: 20.25 Å; Cα contacts (8 Å, |Δi|>4): 587; chains: 2; bounding box: 46×59×51 Å

Sequence (286 aa):
MTEPRKPIVEMPLRVRYHECDGQGIVFNAHYLAYVDMAMFDVEKTLFGSHKNALEHGADLVVAESNLRYHAPCRYDEELVIAVFLGHLGTTSLIVDFEVRRGETLCTEVKTRYVFVDPVTLRKAAPPASVREAYAALLPAQADMTEPRKPIVEMPLRVRYHECDGQGIVFNAHYLAYVDMAMFDVEKTLFGSHKNALEHGADLVVAESNLRYHAPCRYDEELVIAVFLGHLGTTSLIVDFEVRRGETLCTEVKTRYVFVDPVTLRKAAPPASVREAYAALLPAQAD